Protein AF-A0A7J8JSU9-F1 (afdb_monomer_lite)

Radius of gyration: 50.72 Å; chains: 1; bounding box: 114×91×132 Å

Organism: Molossus molossus (NCBI:txid27622)

InterPro domains:
  IPR019579 Protein FAM161A/B [PF10595] (30-258)
  IPR051655 FAM161 [PTHR21501] (30-361)

Secondary structure (DSSP, 8-state):
-----------------------SSHHHHHHHHHHHHHHHHHHHHHHHHHHH------------S---HHHHHHHHHHGGG-S--S-------SPP-HHHHHHHHHHHHHHHHHHS----PPPP---GGG-------------------------------TTTTSTTS-TTS------HHHHHHHHHHHHHHHHHHHHHHHHHHHHHHHHHHHHHHHHHHHHHHH-SSPPHHHHHHHHHHHHHHHHHHHHHHHHHHHHHHHHHHHHS--HHHHHHHHHHHHHHHHHHHHHHHHTT--HHHHHHHHHHHHHHHHHHSSSS----------------TTSS-------------HHHHHHHHHHHHTTS--

Sequence (370 aa):
MSTSLKMMRTWRASSKTKVWGSCRSGTHHLRETELFRKIRIQMRALDMLQKASSPITSSSCRADPQLRTATRTQEKKLGFLHTDFGFQPRVNSAVPDYEDLYKAFQRRAAKRRVTREVTRSKPFLLRTASLCHTQRPCDAATTGGKKDSPQPPATPRPRSRSLSGLASLSANTLPVHITDATRRRESAVSSLEKKDKADESTQWLEMHKKKCQAMSKSVTLRAKAMDPHKSLEEVFKAKLKENRNNDRKRAKEYKKQLEEMKKRIQTRPYLFEQVTKDLARKEAEQRYQDTLKQAGLDEDFVRNKVQGTRAVQWKEQSEIHACPSTHETTKFSIRNPQQDLEEPLEQPTGPKTEQEELSYELLDNLKSLA

Foldseek 3Di:
DDDDDDDDDDDDDDDDDDDDDDPDCVVVVVVVVVVVVVVVVVVVVVVVVVVPDDPPPPPDDPPPPDDDPVVVVVCVVCVVVDPDDPDDPPDPPDDDDVVVVVVVVVVVVVVVVVPPDPPDDDDDPDPPVPPPPPPDDDDDDDDDDDDDDDDDDDDPDPPPPVVCVVVPDPPPDDPPPCPVVNVVVVVVVVVVVVVVVVVVVVVVVVVVVVVVVVVVVVVVVVVCVPDPDHDPVVVVVVVVVVVVVVVVVVVVVVVVVVVVVVVVCVVVDDPVVVVVVVVVVVVVVVVVCVVCVVVVHDPVNVVVVCVVVVVVVVVVPPPDDPDDDPPPPPPPPPPPVPPPPPDPPPDPDDDDPPPVVVVVVVVVVVVVPD

pLDDT: mean 70.15, std 21.62, range [32.12, 98.38]

Structure (mmCIF, N/CA/C/O backbone):
data_AF-A0A7J8JSU9-F1
#
_entry.id   AF-A0A7J8JSU9-F1
#
loop_
_atom_site.group_PDB
_atom_site.id
_atom_site.type_symbol
_atom_site.label_atom_id
_atom_site.label_alt_id
_atom_site.label_comp_id
_atom_site.label_asym_id
_atom_site.label_entity_id
_atom_site.label_seq_id
_atom_site.pdbx_PDB_ins_code
_atom_site.Cartn_x
_atom_site.Cartn_y
_atom_site.Cartn_z
_atom_site.occupancy
_atom_site.B_iso_or_equiv
_atom_site.auth_seq_id
_atom_site.auth_comp_id
_atom_site.auth_asym_id
_atom_site.auth_atom_id
_atom_site.pdbx_PDB_model_num
ATOM 1 N N . MET A 1 1 ? 15.011 54.093 -24.325 1.00 42.81 1 MET A N 1
ATOM 2 C CA . MET A 1 1 ? 14.541 54.295 -25.712 1.00 42.81 1 MET A CA 1
ATOM 3 C C . MET A 1 1 ? 14.494 52.934 -26.379 1.00 42.81 1 MET A C 1
ATOM 5 O O . MET A 1 1 ? 15.501 52.247 -26.447 1.00 42.81 1 MET A O 1
ATOM 9 N N . SER A 1 2 ? 13.276 52.510 -26.695 1.00 39.31 2 SER A N 1
ATOM 10 C CA . SER A 1 2 ? 12.907 51.196 -27.218 1.00 39.31 2 SER A CA 1
ATOM 11 C C . SER A 1 2 ? 13.062 51.183 -28.734 1.00 39.31 2 SER A C 1
ATOM 13 O O . SER A 1 2 ? 12.638 52.148 -29.357 1.00 39.31 2 SER A O 1
ATOM 15 N N . THR A 1 3 ? 13.579 50.110 -29.333 1.00 43.88 3 THR A N 1
ATOM 16 C CA . THR A 1 3 ? 13.174 49.718 -30.695 1.00 43.88 3 THR A CA 1
ATOM 17 C C . THR A 1 3 ? 13.288 48.204 -30.875 1.00 43.88 3 THR A C 1
ATOM 19 O O . THR A 1 3 ? 14.362 47.621 -30.970 1.00 43.88 3 THR A O 1
ATOM 22 N N . SER A 1 4 ? 12.120 47.564 -30.900 1.00 39.16 4 SER A N 1
ATOM 23 C CA . SER A 1 4 ? 11.899 46.179 -31.304 1.00 39.16 4 SER A CA 1
ATOM 24 C C . SER A 1 4 ? 11.491 46.189 -32.779 1.00 39.16 4 SER A C 1
ATOM 26 O O . SER A 1 4 ? 10.474 46.788 -33.133 1.00 39.16 4 SER A O 1
ATOM 28 N N . LEU A 1 5 ? 12.288 45.568 -33.651 1.00 49.06 5 LEU A N 1
ATOM 29 C CA . LEU A 1 5 ? 12.017 45.490 -35.086 1.00 49.06 5 LEU A CA 1
ATOM 30 C C . LEU A 1 5 ? 11.061 44.312 -35.358 1.00 49.06 5 LEU A C 1
ATOM 32 O O . LEU A 1 5 ? 11.470 43.154 -35.436 1.00 49.06 5 LEU A O 1
ATOM 36 N N . LYS A 1 6 ? 9.759 44.601 -35.459 1.00 49.62 6 LYS A N 1
ATOM 37 C CA . LYS A 1 6 ? 8.728 43.640 -35.885 1.00 49.62 6 LYS A CA 1
ATOM 38 C C . LYS A 1 6 ? 8.804 43.433 -37.401 1.00 49.62 6 LYS A C 1
ATOM 40 O O . LYS A 1 6 ? 8.492 44.340 -38.166 1.00 49.62 6 LYS A O 1
ATOM 45 N N . MET A 1 7 ? 9.139 42.220 -37.842 1.00 45.91 7 MET A N 1
ATOM 46 C CA . MET A 1 7 ? 8.902 41.780 -39.221 1.00 45.91 7 MET A CA 1
ATOM 47 C C . MET A 1 7 ? 7.396 41.589 -39.455 1.00 45.91 7 MET A C 1
ATOM 49 O O . MET A 1 7 ? 6.784 40.655 -38.934 1.00 45.91 7 MET A O 1
ATOM 53 N N . MET A 1 8 ? 6.797 42.471 -40.256 1.00 41.31 8 MET A N 1
ATOM 54 C CA . MET A 1 8 ? 5.444 42.317 -40.793 1.00 41.31 8 MET A CA 1
ATOM 55 C C . MET A 1 8 ? 5.459 41.262 -41.907 1.00 41.31 8 MET A C 1
ATOM 57 O O . MET A 1 8 ? 6.119 41.434 -42.928 1.00 41.31 8 MET A O 1
ATOM 61 N N . ARG A 1 9 ? 4.717 40.164 -41.727 1.00 46.38 9 ARG A N 1
ATOM 62 C CA . ARG A 1 9 ? 4.375 39.239 -42.817 1.00 46.38 9 ARG A CA 1
ATOM 63 C C . ARG A 1 9 ? 3.101 39.742 -43.486 1.00 46.38 9 ARG A C 1
ATOM 65 O O . ARG A 1 9 ? 2.044 39.754 -42.861 1.00 46.38 9 ARG A O 1
ATOM 72 N N . THR A 1 10 ? 3.194 40.151 -44.744 1.00 52.88 10 THR A N 1
ATOM 73 C CA . THR A 1 10 ? 2.031 40.502 -45.562 1.00 52.88 10 THR A CA 1
ATOM 74 C C . THR A 1 10 ? 1.347 39.227 -46.059 1.00 52.88 10 THR A C 1
ATOM 76 O O . THR A 1 10 ? 1.971 38.346 -46.648 1.00 52.88 10 THR A O 1
ATOM 79 N N . TRP A 1 11 ? 0.047 39.108 -45.795 1.00 38.88 11 TRP A N 1
ATOM 80 C CA . TRP A 1 11 ? -0.808 38.076 -46.374 1.00 38.88 11 TRP A CA 1
ATOM 81 C C . TRP A 1 11 ? -1.423 38.609 -47.669 1.00 38.88 11 TRP A C 1
ATOM 83 O O . TRP A 1 11 ? -2.100 39.635 -47.668 1.00 38.88 11 TRP A O 1
ATOM 93 N N . ARG A 1 12 ? -1.200 37.905 -48.781 1.00 40.22 12 ARG A N 1
ATOM 94 C CA . ARG A 1 12 ? -1.879 38.151 -50.058 1.00 40.22 12 ARG A CA 1
ATOM 95 C C . ARG A 1 12 ? -3.212 37.401 -50.043 1.00 40.22 12 ARG A C 1
ATOM 97 O O . ARG A 1 12 ? -3.229 36.177 -50.141 1.00 40.22 12 ARG A O 1
ATOM 104 N N . ALA A 1 13 ? -4.322 38.123 -49.918 1.00 41.91 13 ALA A N 1
ATOM 105 C CA . ALA A 1 13 ? -5.656 37.558 -50.091 1.00 41.91 13 ALA A CA 1
ATOM 106 C C . ALA A 1 13 ? -5.920 37.300 -51.586 1.00 41.91 13 ALA A C 1
ATOM 108 O O . ALA A 1 13 ? -5.808 38.205 -52.408 1.00 41.91 13 ALA A O 1
ATOM 109 N N . SER A 1 14 ? -6.251 36.057 -51.941 1.00 45.44 14 SER A N 1
ATOM 110 C CA . SER A 1 14 ? -6.753 35.696 -53.270 1.00 45.44 14 SER A CA 1
ATOM 111 C C . SER A 1 14 ? -8.279 35.763 -53.239 1.00 45.44 14 SER A C 1
ATOM 113 O O . SER A 1 14 ? -8.940 34.929 -52.620 1.00 45.44 14 SER A O 1
ATOM 115 N N . SER A 1 15 ? -8.843 36.786 -53.872 1.00 42.41 15 SER A N 1
ATOM 116 C CA . SER A 1 15 ? -10.279 36.949 -54.072 1.00 42.41 15 SER A CA 1
ATOM 117 C C . SER A 1 15 ? -10.761 35.979 -55.156 1.00 42.41 15 SER A C 1
ATOM 119 O O . SER A 1 15 ? -10.611 36.229 -56.348 1.00 42.41 15 SER A O 1
ATOM 121 N N . LYS A 1 16 ? -11.363 34.855 -54.749 1.00 45.28 16 LYS A N 1
ATOM 122 C CA . LYS A 1 16 ? -12.206 34.050 -55.644 1.00 45.28 16 LYS A CA 1
ATOM 123 C C . LYS A 1 16 ? -13.594 34.677 -55.696 1.00 45.28 16 LYS A C 1
ATOM 125 O O . LYS A 1 16 ? -14.344 34.616 -54.724 1.00 45.28 16 LYS A O 1
ATOM 130 N N . THR A 1 17 ? -13.933 35.271 -56.832 1.00 51.59 17 THR A N 1
ATOM 131 C CA . THR A 1 17 ? -15.295 35.690 -57.158 1.00 51.59 17 THR A CA 1
ATOM 132 C C . THR A 1 17 ? -16.174 34.446 -57.297 1.00 51.59 17 THR A C 1
ATOM 134 O O . THR A 1 17 ? -15.915 33.556 -58.106 1.00 51.59 17 THR A O 1
ATOM 137 N N . LYS A 1 18 ? -17.200 34.341 -56.450 1.00 46.69 18 LYS A N 1
ATOM 138 C CA . LYS A 1 18 ? -18.204 33.276 -56.514 1.00 46.69 18 LYS A CA 1
ATOM 139 C C . LYS A 1 18 ? -19.411 33.834 -57.260 1.00 46.69 18 LYS A C 1
ATOM 141 O O . LYS A 1 18 ? -20.131 34.674 -56.727 1.00 46.69 18 LYS A O 1
ATOM 146 N N . VAL A 1 19 ? -19.591 33.393 -58.501 1.00 43.25 19 VAL A N 1
ATOM 147 C CA . VAL A 1 19 ? -20.795 33.648 -59.298 1.00 43.25 19 VAL A CA 1
ATOM 148 C C . VAL A 1 19 ? -21.979 32.994 -58.581 1.00 43.25 19 VAL A C 1
ATOM 150 O O . VAL A 1 19 ? -21.993 31.781 -58.372 1.00 43.25 19 VAL A O 1
ATOM 153 N N . TRP A 1 20 ? -22.948 33.803 -58.152 1.00 39.41 20 TRP A N 1
ATOM 154 C CA . TRP A 1 20 ? -24.199 33.329 -57.563 1.00 39.41 20 TRP A CA 1
ATOM 155 C C . TRP A 1 20 ? -25.155 32.904 -58.680 1.00 39.41 20 TRP A C 1
ATOM 157 O O . TRP A 1 20 ? -25.784 33.735 -59.327 1.00 39.41 20 TRP A O 1
ATOM 167 N N . GLY A 1 21 ? -25.264 31.594 -58.902 1.00 41.31 21 GLY A N 1
ATOM 168 C CA . GLY A 1 21 ? -26.348 31.003 -59.679 1.00 41.31 21 GLY A CA 1
ATOM 169 C C . GLY A 1 21 ? -27.611 30.874 -58.825 1.00 41.31 21 GLY A C 1
ATOM 170 O O . GLY A 1 21 ? -27.648 30.066 -57.905 1.00 41.31 21 GLY A O 1
ATOM 171 N N . SER A 1 22 ? -28.605 31.708 -59.131 1.00 42.56 22 SER A N 1
ATOM 172 C CA . SER A 1 22 ? -30.052 31.585 -58.873 1.00 42.56 22 SER A CA 1
ATOM 173 C C . SER A 1 22 ? -30.517 30.696 -57.698 1.00 42.56 22 SER A C 1
ATOM 175 O O . SER A 1 22 ? -30.724 29.488 -57.821 1.00 42.56 22 SER A O 1
ATOM 177 N N . CYS A 1 23 ? -30.795 31.333 -56.558 1.00 49.09 23 CYS A N 1
ATOM 178 C CA . CYS A 1 23 ? -31.532 30.749 -55.439 1.00 49.09 23 CYS A CA 1
ATOM 179 C C . CYS A 1 23 ? -33.041 30.761 -55.715 1.00 49.09 23 CYS A C 1
ATOM 181 O O . CYS A 1 23 ? -33.683 31.762 -55.420 1.00 49.09 23 CYS A O 1
ATOM 183 N N . ARG A 1 24 ? -33.627 29.656 -56.199 1.00 51.75 24 ARG A N 1
ATOM 184 C CA . ARG A 1 24 ? -35.079 29.384 -56.031 1.00 51.75 24 ARG A CA 1
ATOM 185 C C . ARG A 1 24 ? -35.465 27.911 -55.781 1.00 51.75 24 ARG A C 1
ATOM 187 O O . ARG A 1 24 ? -36.627 27.656 -55.502 1.00 51.75 24 ARG A O 1
ATOM 194 N N . SER A 1 25 ? -34.522 26.959 -55.750 1.00 56.00 25 SER A N 1
ATOM 195 C CA . SER A 1 25 ? -34.781 25.526 -55.450 1.00 56.00 25 SER A CA 1
ATOM 196 C C . SER A 1 25 ? -34.011 24.962 -54.236 1.00 56.00 25 SER A C 1
ATOM 198 O O . SER A 1 25 ? -34.022 23.757 -53.978 1.00 56.00 25 SER A O 1
ATOM 200 N N . GLY A 1 26 ? -33.343 25.822 -53.457 1.00 59.72 26 GLY A N 1
ATOM 201 C CA . GLY A 1 26 ? -32.370 25.408 -52.435 1.00 59.72 26 GLY A CA 1
ATOM 202 C C . GLY A 1 26 ? -32.936 24.598 -51.263 1.00 59.72 26 GLY A C 1
ATOM 203 O O . GLY A 1 26 ? -32.226 23.765 -50.710 1.00 59.72 26 GLY A O 1
ATOM 204 N N . THR A 1 27 ? -34.209 24.778 -50.896 1.00 64.19 27 THR A N 1
ATOM 205 C CA . THR A 1 27 ? -34.815 24.056 -49.760 1.00 64.19 27 THR A CA 1
ATOM 206 C C . THR A 1 27 ? -35.052 22.578 -50.064 1.00 64.19 27 THR A C 1
ATOM 208 O O . THR A 1 27 ? -34.846 21.742 -49.187 1.00 64.19 27 THR A O 1
ATOM 211 N N . HIS A 1 28 ? -35.441 22.243 -51.298 1.00 72.31 28 HIS A N 1
ATOM 212 C CA . HIS A 1 28 ? -35.630 20.857 -51.729 1.00 72.31 28 HIS A CA 1
ATOM 213 C C . HIS A 1 28 ? -34.286 20.130 -51.807 1.00 72.31 28 HIS A C 1
ATOM 215 O O . HIS A 1 28 ? -34.122 19.062 -51.224 1.00 72.31 28 HIS A O 1
ATOM 221 N N . HIS A 1 29 ? -33.286 20.778 -52.409 1.00 76.38 29 HIS A N 1
ATOM 222 C CA . HIS A 1 29 ? -31.938 20.230 -52.517 1.00 76.38 29 HIS A CA 1
ATOM 223 C C . HIS A 1 29 ? -31.276 20.011 -51.145 1.00 76.38 29 HIS A C 1
ATOM 225 O O . HIS A 1 29 ? -30.630 18.993 -50.905 1.00 76.38 29 HIS A O 1
ATOM 231 N N . LEU A 1 30 ? -31.479 20.925 -50.191 1.00 81.94 30 LEU A N 1
ATOM 232 C CA . LEU A 1 30 ? -31.007 20.745 -48.815 1.00 81.94 30 LEU A CA 1
ATOM 233 C C . LEU A 1 30 ? -31.658 19.522 -48.152 1.00 81.94 30 LEU A C 1
ATOM 235 O O . LEU A 1 30 ? -30.957 18.694 -47.576 1.00 81.94 30 LEU A O 1
ATOM 239 N N . ARG A 1 31 ? -32.975 19.343 -48.304 1.00 84.38 31 ARG A N 1
ATOM 240 C CA . ARG A 1 31 ? -33.687 18.173 -47.758 1.00 84.38 31 ARG A CA 1
ATOM 241 C C . ARG A 1 31 ? -33.210 16.862 -48.386 1.00 84.38 31 ARG A C 1
ATOM 243 O O . ARG A 1 31 ? -32.988 15.889 -47.667 1.00 84.38 31 ARG A O 1
ATOM 250 N N . GLU A 1 32 ? -32.992 16.841 -49.698 1.00 87.31 32 GLU A N 1
ATOM 251 C CA . GLU A 1 32 ? -32.427 15.688 -50.408 1.00 87.31 32 GLU A CA 1
ATOM 252 C C . GLU A 1 32 ? -31.013 15.362 -49.918 1.00 87.31 32 GLU A C 1
ATOM 254 O O . GLU A 1 32 ? -30.711 14.213 -49.595 1.00 87.31 32 GLU A O 1
ATOM 259 N N . THR A 1 33 ? -30.137 16.364 -49.806 1.00 88.38 33 THR A N 1
ATOM 260 C CA . THR A 1 33 ? -28.753 16.148 -49.355 1.00 88.38 33 THR A CA 1
ATOM 261 C C . THR A 1 33 ? -28.702 15.630 -47.916 1.00 88.38 33 THR A C 1
ATOM 263 O O . THR A 1 33 ? -27.893 14.748 -47.608 1.00 88.38 33 THR A O 1
ATOM 266 N N . GLU A 1 34 ? -29.602 16.089 -47.043 1.00 92.06 34 GLU A N 1
ATOM 267 C CA . GLU A 1 34 ? -29.763 15.558 -45.690 1.00 92.06 34 GLU A CA 1
ATOM 268 C C . GLU A 1 34 ? -30.275 14.116 -45.675 1.00 92.06 34 GLU A C 1
ATOM 270 O O . GLU A 1 34 ? -29.770 13.302 -44.893 1.00 92.06 34 GLU A O 1
ATOM 275 N N . LEU A 1 35 ? -31.227 13.775 -46.547 1.00 94.81 35 LEU A N 1
ATOM 276 C CA . LEU A 1 35 ? -31.719 12.407 -46.710 1.00 94.81 35 LEU A CA 1
ATOM 277 C C . LEU A 1 35 ? -30.581 11.475 -47.156 1.00 94.81 35 LEU A C 1
ATOM 279 O O . LEU A 1 35 ? -30.312 10.465 -46.504 1.00 94.81 35 LEU A O 1
ATOM 283 N N . PHE A 1 36 ? -29.824 11.857 -48.188 1.00 93.50 36 PHE A N 1
ATOM 284 C CA . PHE A 1 36 ? -28.666 11.091 -48.661 1.00 93.50 36 PHE A CA 1
ATOM 285 C C . PHE A 1 36 ? -27.549 10.991 -47.616 1.00 93.50 36 PHE A C 1
ATOM 287 O O . PHE A 1 36 ? -26.805 10.004 -47.587 1.00 93.50 36 PHE A O 1
ATOM 294 N N . ARG A 1 37 ? -27.404 11.995 -46.742 1.00 94.12 37 ARG A N 1
ATOM 295 C CA . ARG A 1 37 ? -26.479 11.937 -45.603 1.00 94.12 37 ARG A CA 1
ATOM 296 C C . ARG A 1 37 ? -26.938 10.898 -44.581 1.00 94.12 37 ARG A C 1
ATOM 298 O O . ARG A 1 37 ? -26.115 10.094 -44.148 1.00 94.12 37 ARG A O 1
ATOM 305 N N . LYS A 1 38 ? -28.229 10.881 -44.230 1.00 95.88 38 LYS A N 1
ATOM 306 C CA . LYS A 1 38 ? -28.826 9.907 -43.298 1.00 95.88 38 LYS A CA 1
ATOM 307 C C . LYS A 1 38 ? -28.695 8.477 -43.819 1.00 95.88 38 LYS A C 1
ATOM 309 O O . LYS A 1 38 ? -28.196 7.624 -43.090 1.00 95.88 38 LYS A O 1
ATOM 314 N N . ILE A 1 39 ? -29.017 8.248 -45.093 1.00 96.25 39 ILE A N 1
ATOM 315 C CA . ILE A 1 39 ? -28.881 6.935 -45.744 1.00 96.25 39 ILE A CA 1
ATOM 316 C C . ILE A 1 39 ? -27.426 6.449 -45.682 1.00 96.25 39 ILE A C 1
ATOM 318 O O . ILE A 1 39 ? -27.160 5.321 -45.279 1.00 96.25 39 ILE A O 1
ATOM 322 N N . ARG A 1 40 ? -26.449 7.318 -45.978 1.00 95.31 40 ARG A N 1
ATOM 323 C CA . ARG A 1 40 ? -25.019 6.966 -45.882 1.00 95.31 40 ARG A CA 1
ATOM 324 C C . ARG A 1 40 ? -24.544 6.670 -44.462 1.00 95.31 40 ARG A C 1
ATOM 326 O O . ARG A 1 40 ? -23.577 5.930 -44.290 1.00 95.31 40 ARG A O 1
ATOM 333 N N . ILE A 1 41 ? -25.145 7.287 -43.448 1.00 94.25 41 ILE A N 1
ATOM 334 C CA . ILE A 1 41 ? -24.825 7.000 -42.044 1.00 94.25 41 ILE A CA 1
ATOM 335 C C . ILE A 1 41 ? -25.414 5.642 -41.652 1.00 94.25 41 ILE A C 1
ATOM 337 O O . ILE A 1 41 ? -24.693 4.822 -41.093 1.00 94.25 41 ILE A O 1
ATOM 341 N N . GLN A 1 42 ? -26.671 5.373 -42.012 1.00 95.88 42 GLN A N 1
ATOM 342 C CA . GLN A 1 42 ? -27.326 4.088 -41.752 1.00 95.88 42 GLN A CA 1
ATOM 343 C C . GLN A 1 42 ? -26.609 2.929 -42.455 1.00 95.88 42 GLN A C 1
ATOM 345 O O . GLN A 1 42 ? -26.311 1.928 -41.813 1.00 95.88 42 GLN A O 1
ATOM 350 N N . MET A 1 43 ? -26.234 3.089 -43.729 1.00 95.31 43 MET A N 1
ATOM 351 C CA . MET A 1 43 ? -25.458 2.076 -44.454 1.00 95.31 43 MET A CA 1
ATOM 352 C C . MET A 1 43 ? -24.101 1.795 -43.804 1.00 95.31 43 MET A C 1
ATOM 354 O O . MET A 1 43 ? -23.714 0.638 -43.679 1.00 95.31 43 MET A O 1
ATOM 358 N N . ARG A 1 44 ? -23.392 2.835 -43.340 1.00 94.38 44 ARG A N 1
ATOM 359 C CA . ARG A 1 44 ? -22.122 2.657 -42.617 1.00 94.38 44 ARG A CA 1
ATOM 360 C C . ARG A 1 44 ? -22.308 1.963 -41.270 1.00 94.38 44 ARG A C 1
ATOM 362 O O . ARG A 1 44 ? -21.468 1.152 -40.899 1.00 94.38 44 ARG A O 1
ATOM 369 N N . ALA A 1 45 ? -23.390 2.264 -40.556 1.00 93.44 45 ALA A N 1
ATOM 370 C CA . ALA A 1 45 ? -23.705 1.614 -39.288 1.00 93.44 45 ALA A CA 1
ATOM 371 C C . ALA A 1 45 ? -24.042 0.125 -39.476 1.00 93.44 45 ALA A C 1
ATOM 373 O O . ALA A 1 45 ? -23.549 -0.705 -38.719 1.00 93.44 45 ALA A O 1
ATOM 374 N N . LEU A 1 46 ? -24.825 -0.220 -40.505 1.00 94.12 46 LEU A N 1
ATOM 375 C CA . LEU A 1 46 ? -25.166 -1.610 -40.819 1.00 94.12 46 LEU A CA 1
ATOM 376 C C . LEU A 1 46 ? -23.946 -2.421 -41.267 1.00 94.12 46 LEU A C 1
ATOM 378 O O . LEU A 1 46 ? -23.748 -3.523 -40.767 1.00 94.12 46 LEU A O 1
ATOM 382 N N . ASP A 1 47 ? -23.102 -1.871 -42.142 1.00 92.75 47 ASP A N 1
ATOM 383 C CA . ASP A 1 47 ? -21.860 -2.528 -42.577 1.00 92.75 47 ASP A CA 1
ATOM 384 C C . ASP A 1 47 ? -20.901 -2.757 -41.396 1.00 92.75 47 ASP A C 1
ATOM 386 O O . ASP A 1 47 ? -20.327 -3.833 -41.242 1.00 92.75 47 ASP A O 1
ATOM 390 N N . MET A 1 48 ? -20.782 -1.773 -40.498 1.00 92.06 48 MET A N 1
ATOM 391 C CA . MET A 1 48 ? -20.005 -1.918 -39.266 1.00 92.06 48 MET A CA 1
ATOM 392 C C . MET A 1 48 ? -20.578 -3.004 -38.350 1.00 92.06 48 MET A C 1
ATOM 394 O O . MET A 1 48 ? -19.809 -3.801 -37.822 1.00 92.06 48 MET A O 1
ATOM 398 N N . LEU A 1 49 ? -21.903 -3.069 -38.184 1.00 87.50 49 LEU A N 1
ATOM 399 C CA . LEU A 1 49 ? -22.556 -4.099 -37.375 1.00 87.50 49 LEU A CA 1
ATOM 400 C C . LEU A 1 49 ? -22.368 -5.494 -37.981 1.00 87.50 49 LEU A C 1
ATOM 402 O O . LEU A 1 49 ? -22.075 -6.433 -37.250 1.00 87.50 49 LEU A O 1
ATOM 406 N N . GLN A 1 50 ? -22.478 -5.630 -39.304 1.00 83.12 50 GLN A N 1
ATOM 407 C CA . GLN A 1 50 ? -22.230 -6.892 -40.004 1.00 83.12 50 GLN A CA 1
ATOM 408 C C . GLN A 1 50 ? -20.769 -7.335 -39.870 1.00 83.12 50 GLN A C 1
ATOM 410 O O . GLN A 1 50 ? -20.510 -8.489 -39.545 1.00 83.12 50 GLN A O 1
ATOM 415 N N . LYS A 1 51 ? -19.806 -6.423 -40.035 1.00 82.56 51 LYS A N 1
ATOM 416 C CA . LYS A 1 51 ? -18.374 -6.725 -39.860 1.00 82.56 51 LYS A CA 1
ATOM 417 C C . LYS A 1 51 ? -17.989 -7.019 -38.411 1.00 82.56 51 LYS A C 1
ATOM 419 O O . LYS A 1 51 ? -17.073 -7.798 -38.175 1.00 82.56 51 LYS A O 1
ATOM 424 N N . ALA A 1 52 ? -18.661 -6.383 -37.453 1.00 76.56 52 ALA A N 1
ATOM 425 C CA . ALA A 1 52 ? -18.475 -6.637 -36.028 1.00 76.56 52 ALA A CA 1
ATOM 426 C C . ALA A 1 52 ? -19.243 -7.877 -35.544 1.00 76.56 52 ALA A C 1
ATOM 428 O O . ALA A 1 52 ? -18.940 -8.398 -34.468 1.00 76.56 52 ALA A O 1
ATOM 429 N N . SER A 1 53 ? -20.227 -8.361 -36.310 1.00 76.00 53 SER A N 1
ATOM 430 C CA . SER A 1 53 ? -20.924 -9.596 -35.981 1.00 76.00 53 SER A CA 1
ATOM 431 C C . SER A 1 53 ? -19.948 -10.765 -36.105 1.00 76.00 53 SER A C 1
ATOM 433 O O . SER A 1 53 ? -19.381 -11.037 -37.161 1.00 76.00 53 SER A O 1
ATOM 435 N N . SER A 1 54 ? -19.699 -11.434 -34.982 1.00 60.81 54 SER A N 1
ATOM 436 C CA . SER A 1 54 ? -19.016 -12.726 -34.990 1.00 60.81 54 SER A CA 1
ATOM 437 C C . SER A 1 54 ? -19.918 -13.751 -35.687 1.00 60.81 54 SER A C 1
ATOM 439 O O . SER A 1 54 ? -21.140 -13.579 -35.646 1.00 60.81 54 SER A O 1
ATOM 441 N N . PRO A 1 55 ? -19.375 -14.821 -36.296 1.00 60.94 55 PRO A N 1
ATOM 442 C CA . PRO A 1 55 ? -20.187 -15.880 -36.876 1.00 60.94 55 PRO A CA 1
ATOM 443 C C . PRO A 1 55 ? -20.879 -16.629 -35.736 1.00 60.94 55 PRO A C 1
ATOM 445 O O . PRO A 1 55 ? -20.388 -17.631 -35.225 1.00 60.94 55 PRO A O 1
ATOM 448 N N . ILE A 1 56 ? -22.018 -16.107 -35.289 1.00 52.09 56 ILE A N 1
ATOM 449 C CA . ILE A 1 56 ? -22.948 -16.858 -34.467 1.00 52.09 56 ILE A CA 1
ATOM 450 C C . ILE A 1 56 ? -23.544 -17.861 -35.438 1.00 52.09 56 ILE A C 1
ATOM 452 O O . ILE A 1 56 ? -24.388 -17.519 -36.265 1.00 52.09 56 ILE A O 1
ATOM 456 N N . THR A 1 57 ? -23.045 -19.092 -35.382 1.00 47.22 57 THR A N 1
ATOM 457 C CA . THR A 1 57 ? -23.712 -20.237 -35.983 1.00 47.22 57 THR A CA 1
ATOM 458 C C . THR A 1 57 ? -25.151 -20.206 -35.491 1.00 47.22 57 THR A C 1
ATOM 460 O O . THR A 1 57 ? -25.416 -20.408 -34.306 1.00 47.22 57 THR A O 1
ATOM 463 N N . SER A 1 58 ? -26.082 -19.895 -36.385 1.00 51.22 58 SER A N 1
ATOM 464 C CA . SER A 1 58 ? -27.518 -19.932 -36.144 1.00 51.22 58 SER A CA 1
ATOM 465 C C . SER A 1 58 ? -27.989 -21.385 -36.049 1.00 51.22 58 SER A C 1
ATOM 467 O O . SER A 1 58 ? -28.880 -21.826 -36.766 1.00 51.22 58 SER A O 1
ATOM 469 N N . SER A 1 59 ? -27.390 -22.167 -35.152 1.00 47.22 59 SER A N 1
ATOM 470 C CA . SER A 1 59 ? -27.947 -23.442 -34.734 1.00 47.22 59 SER A CA 1
ATOM 471 C C . SER A 1 59 ? -29.076 -23.146 -33.751 1.00 47.22 59 SER A C 1
ATOM 473 O O . SER A 1 59 ? -28.847 -22.939 -32.564 1.00 47.22 59 SER A O 1
ATOM 475 N N . SER A 1 60 ? -30.287 -23.059 -34.300 1.00 51.59 60 SER A N 1
ATOM 476 C CA . SER A 1 60 ? -31.547 -23.440 -33.659 1.00 51.59 60 SER A CA 1
ATOM 477 C C . SER A 1 60 ? -31.642 -23.190 -32.146 1.00 51.59 60 SER A C 1
ATOM 479 O O . SER A 1 60 ? -31.529 -24.114 -31.347 1.00 51.59 60 SER A O 1
ATOM 481 N N . CYS A 1 61 ? -32.012 -21.972 -31.767 1.00 37.88 61 CYS A N 1
ATOM 482 C CA . CYS A 1 61 ? -32.853 -21.775 -30.590 1.00 37.88 61 CYS A CA 1
ATOM 483 C C . CYS A 1 61 ? -34.116 -21.075 -31.072 1.00 37.88 61 CYS A C 1
ATOM 485 O O . CYS A 1 61 ? -34.206 -19.848 -31.097 1.00 37.88 61 CYS A O 1
ATOM 487 N N . ARG A 1 62 ? -35.071 -21.889 -31.529 1.00 46.94 62 ARG A N 1
ATOM 488 C CA . ARG A 1 62 ? -36.472 -21.497 -31.660 1.00 46.94 62 ARG A CA 1
ATOM 489 C C . ARG A 1 62 ? -36.857 -20.916 -30.297 1.00 46.94 62 ARG A C 1
ATOM 491 O O . ARG A 1 62 ? -36.788 -21.616 -29.294 1.00 46.94 62 ARG A O 1
ATOM 498 N N . ALA A 1 63 ? -37.087 -19.611 -30.234 1.00 44.44 63 ALA A N 1
ATOM 499 C CA . ALA A 1 63 ? -37.427 -18.959 -28.982 1.00 44.44 63 ALA A CA 1
ATOM 500 C C . ALA A 1 63 ? -38.827 -19.431 -28.575 1.00 44.44 63 ALA A C 1
ATOM 502 O O . ALA A 1 63 ? -39.813 -18.974 -29.147 1.00 44.44 63 ALA A O 1
ATOM 503 N N . ASP A 1 64 ? -38.902 -20.365 -27.625 1.00 48.91 64 ASP A N 1
ATOM 504 C CA . ASP A 1 64 ? -40.161 -20.729 -26.982 1.00 48.91 64 ASP A CA 1
ATOM 505 C C . ASP A 1 64 ? -40.745 -19.480 -26.298 1.00 48.91 64 ASP A C 1
ATOM 507 O O . ASP A 1 64 ? -40.079 -18.895 -25.433 1.00 48.91 64 ASP A O 1
ATOM 511 N N . PRO A 1 65 ? -41.963 -19.024 -26.654 1.00 57.19 65 PRO A N 1
ATOM 512 C CA . PRO A 1 65 ? -42.485 -17.740 -26.181 1.00 57.19 65 PRO A CA 1
ATOM 513 C C . PRO A 1 65 ? -42.940 -17.710 -24.715 1.00 57.19 65 PRO A C 1
ATOM 515 O O . PRO A 1 65 ? -43.673 -16.796 -24.339 1.00 57.19 65 PRO A O 1
ATOM 518 N N . GLN A 1 66 ? -42.595 -18.692 -23.873 1.00 56.12 66 GLN A N 1
ATOM 519 C CA . GLN A 1 66 ? -43.324 -18.846 -22.615 1.00 56.12 66 GLN A CA 1
ATOM 520 C C . GLN A 1 66 ? -42.564 -19.539 -21.476 1.00 56.12 66 GLN A C 1
ATOM 522 O O . GLN A 1 66 ? -43.009 -20.549 -20.952 1.00 56.12 66 GLN A O 1
ATOM 527 N N . LEU A 1 67 ? -41.478 -18.943 -20.977 1.00 51.00 67 LEU A N 1
ATOM 528 C CA . LEU A 1 67 ? -41.087 -19.180 -19.581 1.00 51.00 67 LEU A CA 1
ATOM 529 C C . LEU A 1 67 ? -40.786 -17.862 -18.868 1.00 51.00 67 LEU A C 1
ATOM 531 O O . LEU A 1 67 ? -39.887 -17.106 -19.241 1.00 51.00 67 LEU A O 1
ATOM 535 N N . ARG A 1 68 ? -41.575 -17.593 -17.820 1.00 60.16 68 ARG A N 1
ATOM 536 C CA . ARG A 1 68 ? -41.411 -16.451 -16.919 1.00 60.16 68 ARG A CA 1
ATOM 537 C C . ARG A 1 68 ? -39.977 -16.416 -16.386 1.00 60.16 68 ARG A C 1
ATOM 539 O O . ARG A 1 68 ? -39.449 -17.417 -15.918 1.00 60.16 68 ARG A O 1
ATOM 546 N N . THR A 1 69 ? -39.366 -15.235 -16.379 1.00 59.47 69 THR A N 1
ATOM 547 C CA . THR A 1 69 ? -37.971 -14.990 -15.962 1.00 59.47 69 THR A CA 1
ATOM 548 C C . THR A 1 69 ? -37.609 -15.566 -14.577 1.00 59.47 69 THR A C 1
ATOM 550 O O . THR A 1 69 ? -36.439 -15.840 -14.302 1.00 59.47 69 THR A O 1
ATOM 553 N N . ALA A 1 70 ? -38.605 -15.804 -13.716 1.00 56.44 70 ALA A N 1
ATOM 554 C CA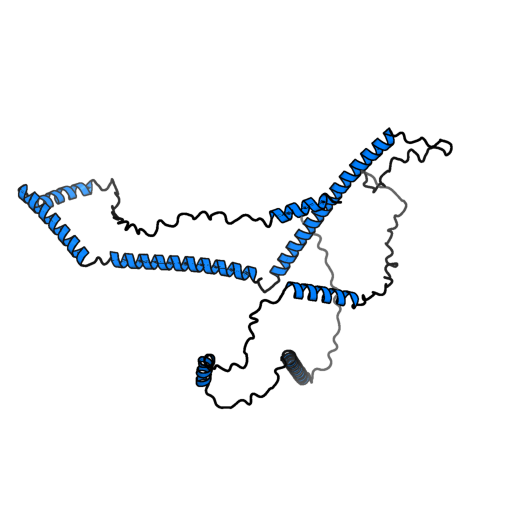 . ALA A 1 70 ? -38.440 -16.393 -12.390 1.00 56.44 70 ALA A CA 1
ATOM 555 C C . ALA A 1 70 ? -38.013 -17.878 -12.412 1.00 56.44 70 ALA A C 1
ATOM 557 O O . ALA A 1 70 ? -37.043 -18.225 -11.737 1.00 56.44 70 ALA A O 1
ATOM 558 N N . THR A 1 71 ? -38.642 -18.741 -13.221 1.00 58.78 71 THR A N 1
ATOM 559 C CA . THR A 1 71 ? -38.283 -20.177 -13.301 1.00 58.78 71 THR A CA 1
ATOM 560 C C . THR A 1 71 ? -36.900 -20.377 -13.916 1.00 58.78 71 THR A C 1
ATOM 562 O O . THR A 1 71 ? -36.106 -21.180 -13.431 1.00 58.78 71 THR A O 1
ATOM 565 N N . ARG A 1 72 ? -36.533 -19.513 -14.870 1.00 60.72 72 ARG A N 1
ATOM 566 C CA . ARG A 1 72 ? -35.203 -19.488 -15.498 1.00 60.72 72 ARG A CA 1
ATOM 567 C C . ARG A 1 72 ? -34.064 -19.238 -14.503 1.00 60.72 72 ARG A C 1
ATOM 569 O O . ARG A 1 72 ? -32.930 -19.637 -14.751 1.00 60.72 72 ARG A O 1
ATOM 576 N N . THR A 1 73 ? -34.343 -18.554 -13.393 1.00 64.94 73 THR A N 1
ATOM 577 C CA . THR A 1 73 ? -33.348 -18.292 -12.343 1.00 64.94 73 THR A CA 1
ATOM 578 C C . THR A 1 73 ? -33.191 -19.495 -11.418 1.00 64.94 73 THR A C 1
ATOM 580 O O . THR A 1 73 ? -32.078 -19.782 -10.991 1.00 64.94 73 THR A O 1
ATOM 583 N N . GLN A 1 74 ? -34.276 -20.214 -11.130 1.00 63.19 74 GLN A N 1
ATOM 584 C CA . GLN A 1 74 ? -34.244 -21.397 -10.271 1.00 63.19 74 GLN A CA 1
ATOM 585 C C . GLN A 1 74 ? -33.569 -22.581 -10.971 1.00 63.19 74 GLN A C 1
ATOM 587 O O . GLN A 1 74 ? -32.683 -23.192 -10.385 1.00 63.19 74 GLN A O 1
ATOM 592 N N . GLU A 1 75 ? -33.885 -22.835 -12.242 1.00 64.12 75 GLU A N 1
ATOM 593 C CA . GLU A 1 75 ? -33.223 -23.880 -13.038 1.00 64.12 75 GLU A CA 1
ATOM 594 C C . GLU A 1 75 ? -31.736 -23.584 -13.247 1.00 64.12 75 GLU A C 1
ATOM 596 O O . GLU A 1 75 ? -30.903 -24.460 -13.056 1.00 64.12 75 GLU A O 1
ATOM 601 N N . LYS A 1 76 ? -31.359 -22.329 -13.538 1.00 64.69 76 LYS A N 1
ATOM 602 C CA . LYS A 1 76 ? -29.937 -21.938 -13.596 1.00 64.69 76 LYS A CA 1
ATOM 603 C C . LYS A 1 76 ? -29.231 -22.099 -12.255 1.00 64.69 76 LYS A C 1
ATOM 605 O O . LYS A 1 76 ? -28.063 -22.474 -12.230 1.00 64.69 76 LYS A O 1
ATOM 610 N N . LYS A 1 77 ? -29.921 -21.800 -11.149 1.00 67.50 77 LYS A N 1
ATOM 611 C CA . LYS A 1 77 ? -29.382 -21.991 -9.802 1.00 67.50 77 LYS A CA 1
ATOM 612 C C . LYS A 1 77 ? -29.249 -23.460 -9.445 1.00 67.50 77 LYS A C 1
ATOM 614 O O . LYS A 1 77 ? -28.333 -23.749 -8.710 1.00 67.50 77 LYS A O 1
ATOM 619 N N . LEU A 1 78 ? -30.099 -24.358 -9.937 1.00 69.50 78 LEU A N 1
ATOM 620 C CA . LEU A 1 78 ? -30.011 -25.802 -9.676 1.00 69.50 78 LEU A CA 1
ATOM 621 C C . LEU A 1 78 ? -29.256 -26.568 -10.773 1.00 69.50 78 LEU A C 1
ATOM 623 O O . LEU A 1 78 ? -28.980 -27.751 -10.615 1.00 69.50 78 LEU A O 1
ATOM 627 N N . GLY A 1 79 ? -28.853 -25.894 -11.852 1.00 64.44 79 GLY A N 1
ATOM 628 C CA . GLY A 1 79 ? -28.122 -26.482 -12.972 1.00 64.44 79 GLY A CA 1
ATOM 629 C C . GLY A 1 79 ? -26.748 -27.039 -12.603 1.00 64.44 79 GLY A C 1
ATOM 630 O O . GLY A 1 79 ? -26.221 -27.836 -13.362 1.00 64.44 79 GLY A O 1
ATOM 631 N N . PHE A 1 80 ? -26.187 -26.686 -11.437 1.00 63.34 80 PHE A N 1
ATOM 632 C CA . PHE A 1 80 ? -24.968 -27.316 -10.912 1.00 63.34 80 PHE A CA 1
ATOM 633 C C . PHE A 1 80 ? -25.188 -28.759 -10.421 1.00 63.34 80 PHE A C 1
ATOM 635 O O . PHE A 1 80 ? -24.218 -29.495 -10.273 1.00 63.34 80 PHE A O 1
ATOM 642 N N . LEU A 1 81 ? -26.439 -29.154 -10.145 1.00 67.81 81 LEU A N 1
ATOM 643 C CA . LEU A 1 81 ? -26.806 -30.513 -9.728 1.00 67.81 81 LEU A CA 1
ATOM 644 C C . LEU A 1 81 ? -27.006 -31.458 -10.921 1.00 67.81 81 LEU A C 1
ATOM 646 O O . LEU A 1 81 ? -27.076 -32.670 -10.726 1.00 67.81 81 LEU A O 1
ATOM 650 N N . HIS A 1 82 ? -27.104 -30.927 -12.145 1.00 66.25 82 HIS A N 1
ATOM 651 C CA . HIS A 1 82 ? -27.195 -31.752 -13.344 1.00 66.25 82 HIS A CA 1
ATOM 652 C C . HIS A 1 82 ? -25.855 -32.444 -13.591 1.00 66.25 82 HIS A C 1
ATOM 654 O O . HIS A 1 82 ? -24.836 -31.794 -13.775 1.00 66.25 82 HIS A O 1
ATOM 660 N N . THR A 1 83 ? -25.853 -33.772 -13.590 1.00 62.72 83 THR A N 1
ATOM 661 C CA . THR A 1 83 ? -24.640 -34.584 -13.773 1.00 62.72 83 THR A CA 1
ATOM 662 C C . THR A 1 83 ? -24.169 -34.593 -15.236 1.00 62.72 83 THR A C 1
ATOM 664 O O . THR A 1 83 ? -22.980 -34.745 -15.514 1.00 62.72 83 THR A O 1
ATOM 667 N N . ASP A 1 84 ? -25.087 -34.329 -16.169 1.00 67.44 84 ASP A N 1
ATOM 668 C CA . ASP A 1 84 ? -24.857 -34.375 -17.613 1.00 67.44 84 ASP A CA 1
ATOM 669 C C . ASP A 1 84 ? -24.520 -32.990 -18.182 1.00 67.44 84 ASP A C 1
ATOM 671 O O . ASP A 1 84 ? -25.294 -32.372 -18.918 1.00 67.44 84 ASP A O 1
ATOM 675 N N . PHE A 1 85 ? -23.339 -32.472 -17.853 1.00 66.31 85 PHE A N 1
ATOM 676 C CA . PHE A 1 85 ? -22.783 -31.348 -18.603 1.00 66.31 85 PHE A CA 1
ATOM 677 C C . PHE A 1 85 ? -22.184 -31.866 -19.913 1.00 66.31 85 PHE A C 1
ATOM 679 O O . PHE A 1 85 ? -21.247 -32.660 -19.903 1.00 66.31 85 PHE A O 1
ATOM 686 N N . GLY A 1 86 ? -22.658 -31.359 -21.058 1.00 74.94 86 GLY A N 1
ATOM 687 C CA . GLY A 1 86 ? -22.066 -31.664 -22.372 1.00 74.94 86 GLY A CA 1
ATOM 688 C C . GLY A 1 86 ? -20.594 -31.236 -22.509 1.00 74.94 86 GLY A C 1
ATOM 689 O O . GLY A 1 86 ? -19.906 -31.658 -23.435 1.00 74.94 86 GLY A O 1
ATOM 690 N N . PHE A 1 87 ? -20.096 -30.421 -21.574 1.00 69.56 87 PHE A N 1
ATOM 691 C CA . PHE A 1 87 ? -18.687 -30.083 -21.444 1.00 69.56 87 PHE A CA 1
ATOM 692 C C . PHE A 1 87 ? -18.080 -30.804 -20.238 1.00 69.56 87 PHE A C 1
ATOM 694 O O . PHE A 1 87 ? -18.223 -30.368 -19.098 1.00 69.56 87 PHE A O 1
ATOM 701 N N . GLN A 1 88 ? -17.358 -31.887 -20.512 1.00 74.19 88 GLN A N 1
ATOM 702 C CA . GLN A 1 88 ? -16.462 -32.519 -19.551 1.00 74.19 88 GLN A CA 1
ATOM 703 C C . GLN A 1 88 ? -15.036 -32.037 -19.846 1.00 74.19 88 GLN A C 1
ATOM 705 O O . GLN A 1 88 ? -14.444 -32.475 -20.841 1.00 74.19 88 GLN A O 1
ATOM 710 N N . PRO A 1 89 ? -14.466 -31.113 -19.048 1.00 71.81 89 PRO A N 1
ATOM 711 C CA . PRO A 1 89 ? -13.080 -30.722 -19.232 1.00 71.81 89 PRO A CA 1
ATOM 712 C C . PRO A 1 89 ? -12.202 -31.947 -18.985 1.00 71.81 89 PRO A C 1
ATOM 714 O O . PRO A 1 89 ? -12.122 -32.463 -17.871 1.00 71.81 89 PRO A O 1
ATOM 717 N N . ARG A 1 90 ? -11.529 -32.417 -20.038 1.00 74.56 90 ARG A N 1
ATOM 718 C CA . ARG A 1 90 ? -10.459 -33.405 -19.911 1.00 74.56 90 ARG A CA 1
ATOM 719 C C . ARG A 1 90 ? -9.293 -32.731 -19.199 1.00 74.56 90 ARG A C 1
ATOM 721 O O . ARG A 1 90 ? -8.467 -32.074 -19.828 1.00 74.56 90 ARG A O 1
ATOM 728 N N . VAL A 1 91 ? -9.266 -32.843 -17.876 1.00 75.94 91 VAL A N 1
ATOM 729 C CA . VAL A 1 91 ? -8.101 -32.464 -17.082 1.00 75.94 91 VAL A CA 1
ATOM 730 C C . VAL A 1 91 ? -7.007 -33.461 -17.441 1.00 75.94 91 VAL A C 1
ATOM 732 O O . VAL A 1 91 ? -7.141 -34.652 -17.168 1.00 75.94 91 VAL A O 1
ATOM 735 N N . ASN A 1 92 ? -5.954 -32.990 -18.111 1.00 73.69 92 ASN A N 1
ATOM 736 C CA . ASN A 1 92 ? -4.778 -33.812 -18.365 1.00 73.69 92 ASN A CA 1
ATOM 737 C C . ASN A 1 92 ? -4.179 -34.185 -17.002 1.00 73.69 92 ASN A C 1
ATOM 739 O O . ASN A 1 92 ? -3.587 -33.341 -16.336 1.00 73.69 92 ASN A O 1
ATOM 743 N N . SER A 1 93 ? -4.398 -35.426 -16.565 1.00 74.50 93 SER A N 1
ATOM 744 C CA . SER A 1 93 ? -3.899 -35.946 -15.286 1.00 74.50 93 SER A CA 1
ATOM 745 C C . SER A 1 93 ? -2.386 -36.158 -15.298 1.00 74.50 93 SER A C 1
ATOM 747 O O . SER A 1 93 ? -1.748 -36.126 -14.251 1.00 74.50 93 SER A O 1
ATOM 749 N N . ALA A 1 94 ? -1.812 -36.347 -16.486 1.00 82.38 94 ALA A N 1
ATOM 750 C CA . ALA A 1 94 ? -0.385 -36.499 -16.698 1.00 82.38 94 ALA A CA 1
ATOM 751 C C . ALA A 1 94 ? 0.242 -35.174 -17.142 1.00 82.38 94 ALA A C 1
ATOM 753 O O . ALA A 1 94 ? -0.256 -34.500 -18.049 1.00 82.38 94 ALA A O 1
ATOM 754 N N . VAL A 1 95 ? 1.366 -34.835 -16.513 1.00 82.62 95 VAL A N 1
ATOM 755 C CA . VAL A 1 95 ? 2.218 -33.719 -16.921 1.00 82.62 95 VAL A CA 1
ATOM 756 C C . VAL A 1 95 ? 2.817 -34.057 -18.293 1.00 82.62 95 VAL A C 1
ATOM 758 O O . VAL A 1 95 ? 3.471 -35.093 -18.412 1.00 82.62 95 VAL A O 1
ATOM 761 N N . PRO A 1 96 ? 2.591 -33.238 -19.337 1.00 85.56 96 PRO A N 1
ATOM 762 C CA . PRO A 1 96 ? 3.210 -33.462 -20.638 1.00 85.56 96 PRO A CA 1
ATOM 763 C C . PRO A 1 96 ? 4.737 -33.424 -20.541 1.00 85.56 96 PRO A C 1
ATOM 765 O O . PRO A 1 96 ? 5.287 -32.599 -19.812 1.00 85.56 96 PRO A O 1
ATOM 768 N N . ASP A 1 97 ? 5.418 -34.271 -21.312 1.00 89.56 97 ASP A N 1
ATOM 769 C CA . ASP A 1 97 ? 6.877 -34.232 -21.409 1.00 89.56 97 ASP A CA 1
ATOM 770 C C . ASP A 1 97 ? 7.325 -32.963 -22.155 1.00 89.56 97 ASP A C 1
ATOM 772 O O . ASP A 1 97 ? 7.225 -32.844 -23.382 1.00 89.56 97 ASP A O 1
ATOM 776 N N . TYR A 1 98 ? 7.792 -31.980 -21.388 1.00 91.00 98 TYR A N 1
ATOM 777 C CA . TYR A 1 98 ? 8.228 -30.692 -21.912 1.00 91.00 98 TYR A CA 1
ATOM 778 C C . TYR A 1 98 ? 9.529 -30.781 -22.716 1.00 91.00 98 TYR A C 1
ATOM 780 O O . TYR A 1 98 ? 9.723 -29.959 -23.614 1.00 91.00 98 TYR A O 1
ATOM 788 N N . GLU A 1 99 ? 10.386 -31.771 -22.457 1.00 92.50 99 GLU A N 1
ATOM 789 C CA . GLU A 1 99 ? 11.647 -31.943 -23.185 1.00 92.50 99 GLU A CA 1
ATOM 790 C C . GLU A 1 99 ? 11.388 -32.400 -24.617 1.00 92.50 99 GLU A C 1
ATOM 792 O O . GLU A 1 99 ? 11.919 -31.840 -25.584 1.00 92.50 99 GLU A O 1
ATOM 797 N N . ASP A 1 100 ? 10.499 -33.372 -24.783 1.00 93.50 100 ASP A N 1
ATOM 798 C CA . ASP A 1 100 ? 10.132 -33.870 -26.103 1.00 93.50 100 ASP A CA 1
ATOM 799 C C . ASP A 1 100 ? 9.326 -32.843 -26.905 1.00 93.50 100 ASP A C 1
ATOM 801 O O . ASP A 1 100 ? 9.565 -32.658 -28.107 1.00 93.50 100 ASP A O 1
ATOM 805 N N . LEU A 1 101 ? 8.444 -32.090 -26.241 1.00 94.25 101 LEU A N 1
ATOM 806 C CA . LEU A 1 101 ? 7.748 -30.955 -26.851 1.00 94.25 101 LEU A CA 1
ATOM 807 C C . LEU A 1 101 ? 8.725 -29.863 -27.303 1.00 94.25 101 LEU A C 1
ATOM 809 O O . LEU A 1 101 ? 8.587 -29.328 -28.409 1.00 94.25 101 LEU A O 1
ATOM 813 N N . TYR A 1 102 ? 9.735 -29.553 -26.490 1.00 94.31 102 TYR A N 1
ATOM 814 C CA . TYR A 1 102 ? 10.755 -28.565 -26.822 1.00 94.31 102 TYR A CA 1
ATOM 815 C C . TYR A 1 102 ? 11.609 -29.010 -28.015 1.00 94.31 102 TYR A C 1
ATOM 817 O O . TYR A 1 102 ? 11.778 -28.254 -28.980 1.00 94.31 102 TYR A O 1
ATOM 825 N N . LYS A 1 103 ? 12.051 -30.273 -28.036 1.00 95.69 103 LYS A N 1
ATOM 826 C CA . LYS A 1 103 ? 12.765 -30.865 -29.180 1.00 95.69 103 LYS A CA 1
ATOM 827 C C . LYS A 1 103 ? 11.905 -30.859 -30.445 1.00 95.69 103 LYS A C 1
ATOM 829 O O . LYS A 1 103 ? 12.393 -30.517 -31.527 1.00 95.69 103 LYS A O 1
ATOM 834 N N . ALA A 1 104 ? 10.617 -31.188 -30.344 1.00 95.94 104 ALA A N 1
ATOM 835 C CA . ALA A 1 104 ? 9.685 -31.140 -31.470 1.00 95.94 104 ALA A CA 1
ATOM 836 C C . ALA A 1 104 ? 9.497 -29.708 -32.001 1.00 95.94 104 ALA A C 1
ATOM 838 O O . ALA A 1 104 ? 9.504 -29.488 -33.219 1.00 95.94 104 ALA A O 1
ATOM 839 N N . PHE A 1 105 ? 9.394 -28.726 -31.103 1.00 95.44 105 PHE A N 1
ATOM 840 C CA . PHE A 1 105 ? 9.317 -27.312 -31.454 1.00 95.44 105 PHE A CA 1
ATOM 841 C C . PHE A 1 105 ? 10.573 -26.844 -32.193 1.00 95.44 105 PHE A C 1
ATOM 843 O O . PHE A 1 105 ? 10.462 -26.256 -33.273 1.00 95.44 105 PHE A O 1
ATOM 850 N N . GLN A 1 106 ? 11.763 -27.162 -31.676 1.00 94.75 106 GLN A N 1
ATOM 851 C CA . GLN A 1 106 ? 13.028 -26.821 -32.326 1.00 94.75 106 GLN A CA 1
ATOM 852 C C . GLN A 1 106 ? 13.145 -27.455 -33.717 1.00 94.75 106 GLN A C 1
ATOM 854 O O . GLN A 1 106 ? 13.465 -26.762 -34.686 1.00 94.75 106 GLN A O 1
ATOM 859 N N . ARG A 1 107 ? 12.800 -28.744 -33.859 1.00 93.31 107 ARG A N 1
ATOM 860 C CA . ARG A 1 107 ? 12.766 -29.437 -35.160 1.00 93.31 107 ARG A CA 1
ATOM 861 C C . ARG A 1 107 ? 11.806 -28.755 -36.137 1.00 93.31 107 ARG A C 1
ATOM 863 O O . ARG A 1 107 ? 12.140 -28.575 -37.308 1.00 93.31 107 ARG A O 1
ATOM 870 N N . ARG A 1 108 ? 10.623 -28.332 -35.678 1.00 92.19 108 ARG A N 1
ATOM 871 C CA . ARG A 1 108 ? 9.643 -27.606 -36.505 1.00 92.19 108 ARG A CA 1
ATOM 872 C C . ARG A 1 108 ? 10.151 -26.222 -36.903 1.00 92.19 108 ARG A C 1
ATOM 874 O O . ARG A 1 108 ? 9.989 -25.825 -38.056 1.00 92.19 108 ARG A O 1
ATOM 881 N N . ALA A 1 109 ? 10.785 -25.499 -35.984 1.00 88.19 109 ALA A N 1
ATOM 882 C CA . ALA A 1 109 ? 11.388 -24.201 -36.257 1.00 88.19 109 ALA A CA 1
ATOM 883 C C . ALA A 1 109 ? 12.519 -24.317 -37.291 1.00 88.19 109 ALA A C 1
ATOM 885 O O . ALA A 1 109 ? 12.534 -23.543 -38.248 1.00 88.19 109 ALA A O 1
ATOM 886 N N . ALA A 1 110 ? 13.396 -25.317 -37.156 1.00 85.94 110 ALA A N 1
ATOM 887 C CA . ALA A 1 110 ? 14.462 -25.605 -38.112 1.00 85.94 110 ALA A CA 1
ATOM 888 C C . ALA A 1 110 ? 13.901 -25.916 -39.507 1.00 85.94 110 ALA A C 1
ATOM 890 O O . ALA A 1 110 ? 14.307 -25.279 -40.477 1.00 85.94 110 ALA A O 1
ATOM 891 N N . LYS A 1 111 ? 12.885 -26.787 -39.605 1.00 84.12 111 LYS A N 1
ATOM 892 C CA . LYS A 1 111 ? 12.203 -27.082 -40.877 1.00 84.12 111 LYS A CA 1
ATOM 893 C C . LYS A 1 111 ? 11.665 -25.812 -41.540 1.00 84.12 111 LYS A C 1
ATOM 895 O O . LYS A 1 111 ? 11.966 -25.563 -42.699 1.00 84.12 111 LYS A O 1
ATOM 900 N N . ARG A 1 112 ? 10.967 -24.942 -40.797 1.00 79.12 112 ARG A N 1
ATOM 901 C CA . ARG A 1 112 ? 10.455 -23.674 -41.356 1.00 79.12 112 ARG A CA 1
ATOM 902 C C . ARG A 1 112 ? 11.552 -22.714 -41.821 1.00 79.12 112 ARG A C 1
ATOM 904 O O . ARG A 1 112 ? 11.290 -21.929 -42.723 1.00 79.12 112 ARG A O 1
ATOM 911 N N . ARG A 1 113 ? 12.741 -22.725 -41.206 1.00 74.00 113 ARG A N 1
ATOM 912 C CA . ARG A 1 113 ? 13.875 -21.899 -41.662 1.00 74.00 113 ARG A CA 1
ATOM 913 C C . ARG A 1 113 ? 14.453 -22.412 -42.979 1.00 74.00 113 ARG A C 1
ATOM 915 O O . ARG A 1 113 ? 14.867 -21.595 -43.787 1.00 74.00 113 ARG A O 1
ATOM 922 N N . VAL A 1 114 ? 14.441 -23.729 -43.191 1.00 65.19 114 VAL A N 1
ATOM 923 C CA . VAL A 1 114 ? 14.931 -24.366 -44.424 1.00 65.19 114 VAL A CA 1
ATOM 924 C C . VAL A 1 114 ? 13.936 -24.201 -45.577 1.00 65.19 114 VAL A C 1
ATOM 926 O O . VAL A 1 114 ? 14.349 -23.931 -46.695 1.00 65.19 114 VAL A O 1
ATOM 929 N N . THR A 1 115 ? 12.626 -24.312 -45.324 1.00 64.25 115 THR A N 1
ATOM 930 C CA . THR A 1 115 ? 11.607 -24.236 -46.393 1.00 64.25 115 THR A CA 1
ATOM 931 C C . THR A 1 115 ? 11.246 -22.806 -46.806 1.00 64.25 115 THR A C 1
ATOM 933 O O . THR A 1 115 ? 10.648 -22.603 -47.858 1.00 64.25 115 THR A O 1
ATOM 936 N N . ARG A 1 116 ? 11.554 -21.792 -45.987 1.00 65.38 116 ARG A N 1
ATOM 937 C CA . ARG A 1 116 ? 11.253 -20.398 -46.329 1.00 65.38 116 ARG A CA 1
ATOM 938 C C . ARG A 1 116 ? 12.352 -19.878 -47.250 1.00 65.38 116 ARG A C 1
ATOM 940 O O . ARG A 1 116 ? 13.361 -19.364 -46.773 1.00 65.38 116 ARG A O 1
ATOM 947 N N . GLU A 1 117 ? 12.147 -20.022 -48.558 1.00 65.69 117 GLU A N 1
ATOM 948 C CA . GLU A 1 117 ? 12.961 -19.342 -49.566 1.00 65.69 117 GLU A CA 1
ATOM 949 C C . GLU A 1 117 ? 13.072 -17.862 -49.182 1.00 65.69 117 GLU A C 1
ATOM 951 O O . GLU A 1 117 ? 12.072 -17.153 -49.037 1.00 65.69 117 GLU A O 1
ATOM 956 N N . VAL A 1 118 ? 14.296 -17.410 -48.909 1.00 68.31 118 VAL A N 1
ATOM 957 C CA . VAL A 1 118 ? 14.562 -16.022 -48.533 1.00 68.31 118 VAL A CA 1
ATOM 958 C C . VAL A 1 118 ? 14.060 -15.148 -49.675 1.00 68.31 118 VAL A C 1
ATOM 960 O O . VAL A 1 118 ? 14.550 -15.276 -50.796 1.00 68.31 118 VAL A O 1
ATOM 963 N N . THR A 1 119 ? 13.097 -14.261 -49.406 1.00 72.19 119 THR A N 1
ATOM 964 C CA . THR A 1 119 ? 12.667 -13.241 -50.367 1.00 72.19 119 THR A CA 1
ATOM 965 C C . THR A 1 119 ? 13.890 -12.410 -50.743 1.00 72.19 119 THR A C 1
ATOM 967 O O . THR A 1 119 ? 14.304 -11.523 -49.997 1.00 72.19 119 THR A O 1
ATOM 970 N N . ARG A 1 120 ? 14.520 -12.733 -51.876 1.00 67.62 120 ARG A N 1
ATOM 971 C CA . ARG A 1 120 ? 15.652 -11.968 -52.390 1.00 67.62 120 ARG A CA 1
ATOM 972 C C . ARG A 1 120 ? 15.109 -10.625 -52.854 1.00 67.62 120 ARG A C 1
ATOM 974 O O . ARG A 1 120 ? 14.333 -10.562 -53.807 1.00 67.62 120 ARG A O 1
ATOM 981 N N . SER A 1 121 ? 15.482 -9.554 -52.159 1.00 73.25 121 SER A N 1
ATOM 982 C CA . SER A 1 121 ? 15.190 -8.205 -52.627 1.00 73.25 121 SER A CA 1
ATOM 983 C C . SER A 1 121 ? 15.923 -7.991 -53.948 1.00 73.25 121 SER A C 1
ATOM 985 O O . SER A 1 121 ? 17.122 -8.253 -54.061 1.00 73.25 121 SER A O 1
ATOM 987 N N . LYS A 1 122 ? 15.204 -7.536 -54.978 1.00 78.25 122 LYS A N 1
ATOM 988 C CA . LYS A 1 122 ? 15.865 -7.049 -56.189 1.00 78.25 122 LYS A CA 1
ATOM 989 C C . LYS A 1 122 ? 16.698 -5.825 -55.789 1.00 78.25 122 LYS A C 1
ATOM 991 O O . LYS A 1 122 ? 16.111 -4.883 -55.248 1.00 78.25 122 LYS A O 1
ATOM 996 N N . PRO A 1 123 ? 18.022 -5.806 -56.026 1.00 79.62 123 PRO A N 1
ATOM 997 C CA . PRO A 1 123 ? 18.789 -4.588 -55.835 1.00 79.62 123 PRO A CA 1
ATOM 998 C C . PRO A 1 123 ? 18.252 -3.549 -56.822 1.00 79.62 123 PRO A C 1
ATOM 1000 O O . PRO A 1 123 ? 18.222 -3.784 -58.030 1.00 79.62 123 PRO A O 1
ATOM 1003 N N . PHE A 1 124 ? 17.767 -2.422 -56.308 1.00 77.94 124 PHE A N 1
ATOM 1004 C CA . PHE A 1 124 ? 17.368 -1.289 -57.132 1.00 77.94 124 PHE A CA 1
ATOM 1005 C C . PHE A 1 124 ? 18.486 -0.251 -57.109 1.00 77.94 124 PHE A C 1
ATOM 1007 O O . PHE A 1 124 ? 19.067 0.031 -56.060 1.00 77.94 124 PHE A O 1
ATOM 1014 N N . LEU A 1 125 ? 18.789 0.330 -58.269 1.00 72.50 125 LEU A N 1
ATOM 1015 C CA . LEU A 1 125 ? 19.663 1.492 -58.324 1.00 72.50 125 LEU A CA 1
ATOM 1016 C C . LEU A 1 125 ? 18.905 2.701 -57.772 1.00 72.50 125 LEU A C 1
ATOM 1018 O O . LEU A 1 125 ? 17.998 3.237 -58.410 1.00 72.50 125 LEU A O 1
ATOM 1022 N N . LEU A 1 126 ? 19.287 3.131 -56.573 1.00 68.38 126 LEU A N 1
ATOM 1023 C CA . LEU A 1 126 ? 18.839 4.390 -56.002 1.00 68.38 126 LEU A CA 1
ATOM 1024 C C . LEU A 1 126 ? 19.483 5.536 -56.806 1.00 68.38 126 LEU A C 1
ATOM 1026 O O . LEU A 1 126 ? 20.704 5.676 -56.828 1.00 68.38 126 LEU A O 1
ATOM 1030 N N . ARG A 1 127 ? 18.670 6.349 -57.493 1.00 69.06 127 ARG A N 1
ATOM 1031 C CA . ARG A 1 127 ? 19.103 7.519 -58.286 1.00 69.06 127 ARG A CA 1
ATOM 1032 C C . ARG A 1 127 ? 19.561 8.688 -57.396 1.00 69.06 127 ARG A C 1
ATOM 1034 O O . ARG A 1 127 ? 19.059 9.797 -57.516 1.00 69.06 127 ARG A O 1
ATOM 1041 N N . THR A 1 128 ? 20.496 8.462 -56.480 1.00 65.62 128 THR A N 1
ATOM 1042 C CA . THR A 1 128 ? 21.088 9.524 -55.644 1.00 65.62 128 THR A CA 1
ATOM 1043 C C . THR A 1 128 ? 22.263 10.236 -56.312 1.00 65.62 128 THR A C 1
ATOM 1045 O O . THR A 1 128 ? 22.743 11.227 -55.775 1.00 65.62 128 THR A O 1
ATOM 1048 N N . ALA A 1 129 ? 22.691 9.806 -57.505 1.00 58.97 129 ALA A N 1
ATOM 1049 C CA . ALA A 1 129 ? 23.785 10.434 -58.252 1.00 58.97 129 ALA A CA 1
ATOM 1050 C C . ALA A 1 129 ? 23.495 11.878 -58.725 1.00 58.97 129 ALA A C 1
ATOM 1052 O O . ALA A 1 129 ? 24.418 12.570 -59.138 1.00 58.97 129 ALA A O 1
ATOM 1053 N N . SER A 1 130 ? 22.244 12.355 -58.657 1.00 57.00 130 SER A N 1
ATOM 1054 C CA . SER A 1 130 ? 21.875 13.733 -59.024 1.00 57.00 130 SER A CA 1
ATOM 1055 C C . SER A 1 130 ? 21.832 14.709 -57.846 1.00 57.00 130 SER A C 1
ATOM 1057 O O . SER A 1 130 ? 21.499 15.878 -58.036 1.00 57.00 130 SER A O 1
ATOM 1059 N N . LEU A 1 131 ? 22.150 14.266 -56.625 1.00 56.59 131 LEU A N 1
ATOM 1060 C CA . LEU A 1 131 ? 22.426 15.180 -55.517 1.00 56.59 131 LEU A CA 1
ATOM 1061 C C . LEU A 1 131 ? 23.857 15.690 -55.678 1.00 56.59 131 LEU A C 1
ATOM 1063 O O . LEU A 1 131 ? 24.775 15.286 -54.968 1.00 56.59 131 LEU A O 1
ATOM 1067 N N . CYS A 1 132 ? 24.041 16.576 -56.655 1.00 46.09 132 CYS A N 1
ATOM 1068 C CA . CYS A 1 132 ? 25.218 17.419 -56.734 1.00 46.09 132 CYS A CA 1
ATOM 1069 C C . CYS A 1 132 ? 25.321 18.163 -55.398 1.00 46.09 132 CYS A C 1
ATOM 1071 O O . CYS A 1 132 ? 24.494 19.025 -55.096 1.00 46.09 132 CYS A O 1
ATOM 1073 N N . HIS A 1 133 ? 26.320 17.824 -54.581 1.00 47.88 133 HIS A N 1
ATOM 1074 C CA . HIS A 1 133 ? 26.771 18.730 -53.538 1.00 47.88 133 HIS A CA 1
ATOM 1075 C C . HIS A 1 133 ? 27.092 20.050 -54.243 1.00 47.88 133 HIS A C 1
ATOM 1077 O O . HIS A 1 133 ? 28.005 20.103 -55.064 1.00 47.88 133 HIS A O 1
ATOM 1083 N N . THR A 1 134 ? 26.317 21.097 -53.967 1.00 43.91 134 THR A N 1
ATOM 1084 C CA . THR A 1 134 ? 26.665 22.471 -54.324 1.00 43.91 134 THR A CA 1
ATOM 1085 C C . THR A 1 134 ? 28.019 22.777 -53.694 1.00 43.91 134 THR A C 1
ATOM 1087 O O . THR A 1 134 ? 28.092 23.152 -52.523 1.00 43.91 134 THR A O 1
ATOM 1090 N N . GLN A 1 135 ? 29.101 22.564 -54.448 1.00 49.19 135 GLN A N 1
ATOM 1091 C CA . GLN A 1 135 ? 30.374 23.200 -54.166 1.00 49.19 135 GLN A CA 1
ATOM 1092 C C . GLN A 1 135 ? 30.139 24.694 -54.326 1.00 49.19 135 GLN A C 1
ATOM 1094 O O . GLN A 1 135 ? 29.857 25.197 -55.411 1.00 49.19 135 GLN A O 1
ATOM 1099 N N . ARG A 1 136 ? 30.165 25.374 -53.188 1.00 44.16 136 ARG A N 1
ATOM 1100 C CA . ARG A 1 136 ? 30.120 26.822 -53.091 1.00 44.16 136 ARG A CA 1
ATOM 1101 C C . ARG A 1 136 ? 31.367 27.367 -53.808 1.00 44.16 136 ARG A C 1
ATOM 1103 O O . ARG A 1 136 ? 32.465 26.981 -53.407 1.00 44.16 136 ARG A O 1
ATOM 1110 N N . PRO A 1 137 ? 31.235 28.211 -54.842 1.00 42.25 137 PRO A N 1
ATOM 1111 C CA . PRO A 1 137 ? 32.385 28.868 -55.447 1.00 42.25 137 PRO A CA 1
ATOM 1112 C C . PRO A 1 137 ? 32.985 29.829 -54.419 1.00 42.25 137 PRO A C 1
ATOM 1114 O O . PRO A 1 137 ? 32.269 30.652 -53.849 1.00 42.25 137 PRO A O 1
ATOM 1117 N N . CYS A 1 138 ? 34.274 29.681 -54.126 1.00 34.53 138 CYS A N 1
ATOM 1118 C CA . CYS A 1 138 ? 35.027 30.696 -53.403 1.00 34.53 138 CYS A CA 1
ATOM 1119 C C . CYS A 1 138 ? 35.590 31.663 -54.443 1.00 34.53 138 CYS A C 1
ATOM 1121 O O . CYS A 1 138 ? 36.472 31.293 -55.217 1.00 34.53 138 CYS A O 1
ATOM 1123 N N . ASP A 1 139 ? 35.036 32.871 -54.460 1.00 40.00 139 ASP A N 1
ATOM 1124 C CA . ASP A 1 139 ? 35.438 33.963 -55.335 1.00 40.00 139 ASP A CA 1
ATOM 1125 C C . ASP A 1 139 ? 36.893 34.376 -55.079 1.00 40.00 139 ASP A C 1
ATOM 1127 O O . ASP A 1 139 ? 37.325 34.586 -53.941 1.00 40.00 139 ASP A O 1
ATOM 1131 N N . ALA A 1 140 ? 37.651 34.496 -56.166 1.00 42.75 140 ALA A N 1
ATOM 1132 C CA . ALA A 1 140 ? 38.973 35.091 -56.173 1.00 42.75 140 ALA A CA 1
ATOM 1133 C C . ALA A 1 140 ? 38.868 36.625 -56.204 1.00 42.75 140 ALA A C 1
ATOM 1135 O O . ALA A 1 140 ? 38.175 37.178 -57.049 1.00 42.75 140 ALA A O 1
ATOM 1136 N N . ALA A 1 141 ? 39.636 37.255 -55.308 1.00 37.84 141 ALA A N 1
ATOM 1137 C CA . ALA A 1 141 ? 40.165 38.622 -55.332 1.00 37.84 141 ALA A CA 1
ATOM 1138 C C . ALA A 1 141 ? 39.186 39.806 -55.496 1.00 37.84 141 ALA A C 1
ATOM 1140 O O . ALA A 1 141 ? 38.563 39.972 -56.539 1.00 37.84 141 ALA A O 1
ATOM 1141 N N . THR A 1 142 ? 39.201 40.736 -54.523 1.00 36.19 142 THR A N 1
ATOM 1142 C CA . THR A 1 142 ? 39.580 42.163 -54.709 1.00 36.19 142 THR A CA 1
ATOM 1143 C C . THR A 1 142 ? 39.217 43.013 -53.468 1.00 36.19 142 THR A C 1
ATOM 1145 O O . THR A 1 142 ? 38.071 43.053 -53.041 1.00 36.19 142 THR A O 1
ATOM 1148 N N . THR A 1 143 ? 40.231 43.717 -52.943 1.00 33.69 143 THR A N 1
ATOM 1149 C CA . THR A 1 143 ? 40.197 45.005 -52.202 1.00 33.69 143 THR A CA 1
ATOM 1150 C C . THR A 1 143 ? 39.687 45.097 -50.749 1.00 33.69 143 THR A C 1
ATOM 1152 O O . THR A 1 143 ? 38.499 45.162 -50.475 1.00 33.69 143 THR A O 1
ATOM 1155 N N . GLY A 1 144 ? 40.653 45.303 -49.836 1.00 33.75 144 GLY A N 1
ATOM 1156 C CA . GLY A 1 144 ? 40.725 46.471 -48.935 1.00 33.75 144 GLY A CA 1
ATOM 1157 C C . GLY A 1 144 ? 39.773 46.564 -47.732 1.00 33.75 144 GLY A C 1
ATOM 1158 O O . GLY A 1 144 ? 38.631 46.979 -47.876 1.00 33.75 144 GLY A O 1
ATOM 1159 N N . GLY A 1 145 ? 40.291 46.345 -46.511 1.00 32.56 145 GLY A N 1
ATOM 1160 C CA . GLY A 1 145 ? 39.561 46.690 -45.279 1.00 32.56 145 GLY A CA 1
ATOM 1161 C C . GLY A 1 145 ? 40.146 46.174 -43.956 1.00 32.56 145 GLY A C 1
ATOM 1162 O O . GLY A 1 145 ? 39.665 45.198 -43.406 1.00 32.56 145 GLY A O 1
ATOM 1163 N N . LYS A 1 146 ? 41.190 46.852 -43.467 1.00 34.84 146 LYS A N 1
ATOM 1164 C CA . LYS A 1 146 ? 41.575 47.154 -42.067 1.00 34.84 146 LYS A CA 1
ATOM 1165 C C . LYS A 1 146 ? 40.935 46.374 -40.876 1.00 34.84 146 LYS A C 1
ATOM 1167 O O . LYS A 1 146 ? 39.757 46.538 -40.588 1.00 34.84 146 LYS A O 1
ATOM 1172 N N . LYS A 1 147 ? 41.858 45.807 -40.071 1.00 36.75 147 LYS A N 1
ATOM 1173 C CA . LYS A 1 147 ? 41.937 45.654 -38.591 1.00 36.75 147 LYS A CA 1
ATOM 1174 C C . LYS A 1 147 ? 41.615 44.306 -37.901 1.00 36.75 147 LYS A C 1
ATOM 1176 O O . LYS A 1 147 ? 40.476 43.875 -37.801 1.00 36.75 147 LYS A O 1
ATOM 1181 N N . ASP A 1 148 ? 42.707 43.800 -37.313 1.00 33.22 148 ASP A N 1
ATOM 1182 C CA . ASP A 1 148 ? 42.876 43.179 -35.990 1.00 33.22 148 ASP A CA 1
ATOM 1183 C C . ASP A 1 148 ? 42.627 41.658 -35.821 1.00 33.22 148 ASP A C 1
ATOM 1185 O O . ASP A 1 148 ? 41.556 41.173 -35.477 1.00 33.22 148 ASP A O 1
ATOM 1189 N N . SER A 1 149 ? 43.735 40.939 -36.065 1.00 39.62 149 SER A N 1
ATOM 1190 C CA . SER A 1 149 ? 44.250 39.665 -35.504 1.00 39.62 149 SER A CA 1
ATOM 1191 C C . SER A 1 149 ? 43.815 39.334 -34.049 1.00 39.62 149 SER A C 1
ATOM 1193 O O . SER A 1 149 ? 43.479 40.274 -33.331 1.00 39.62 149 SER A O 1
ATOM 1195 N N . PRO A 1 150 ? 43.929 38.082 -33.524 1.00 45.38 150 PRO A N 1
ATOM 1196 C CA . PRO A 1 150 ? 44.617 36.904 -34.075 1.00 45.38 150 PRO A CA 1
ATOM 1197 C C . PRO A 1 150 ? 43.782 35.612 -34.114 1.00 45.38 150 PRO A C 1
ATOM 1199 O O . PRO A 1 150 ? 43.100 35.236 -33.164 1.00 45.38 150 PRO A O 1
ATOM 1202 N N . GLN A 1 151 ? 43.927 34.855 -35.201 1.00 45.44 151 GLN A N 1
ATOM 1203 C CA . GLN A 1 151 ? 43.545 33.441 -35.243 1.00 45.44 151 GLN A CA 1
ATOM 1204 C C . GLN A 1 151 ? 44.650 32.568 -34.598 1.00 45.44 151 GLN A C 1
ATOM 1206 O O . GLN A 1 151 ? 45.782 33.033 -34.448 1.00 45.44 151 GLN A O 1
ATOM 1211 N N . PRO A 1 152 ? 44.382 31.283 -34.290 1.00 47.12 152 PRO A N 1
ATOM 1212 C CA . PRO A 1 152 ? 44.746 30.280 -35.295 1.00 47.12 152 PRO A CA 1
ATOM 1213 C C . PRO A 1 152 ? 43.715 29.141 -35.503 1.00 47.12 152 PRO A C 1
ATOM 1215 O O . PRO A 1 152 ? 42.727 29.039 -34.774 1.00 47.12 152 PRO A O 1
ATOM 1218 N N . PRO A 1 153 ? 43.904 28.315 -36.555 1.00 48.38 153 PRO A N 1
ATOM 1219 C CA . PRO A 1 153 ? 42.842 27.596 -37.256 1.00 48.38 153 PRO A CA 1
ATOM 1220 C C . PRO A 1 153 ? 42.769 26.102 -36.905 1.00 48.38 153 PRO A C 1
ATOM 1222 O O . PRO A 1 153 ? 43.790 25.419 -36.838 1.00 48.38 153 PRO A O 1
ATOM 1225 N N . ALA A 1 154 ? 41.560 25.541 -36.817 1.00 40.31 154 ALA A N 1
ATOM 1226 C CA . ALA A 1 154 ? 41.360 24.090 -36.830 1.00 40.31 154 ALA A CA 1
ATOM 1227 C C . ALA A 1 154 ? 41.135 23.607 -38.273 1.00 40.31 154 ALA A C 1
ATOM 1229 O O . ALA A 1 154 ? 40.014 23.414 -38.736 1.00 40.31 154 ALA A O 1
ATOM 1230 N N . THR A 1 155 ? 42.233 23.438 -39.004 1.00 50.91 155 THR A N 1
ATOM 1231 C CA . THR A 1 155 ? 42.263 22.561 -40.182 1.00 50.91 155 THR A CA 1
ATOM 1232 C C . THR A 1 155 ? 42.175 21.104 -39.705 1.00 50.91 155 THR A C 1
ATOM 1234 O O . THR A 1 155 ? 42.815 20.772 -38.703 1.00 50.91 155 THR A O 1
ATOM 1237 N N . PRO A 1 156 ? 41.470 20.185 -40.393 1.00 42.75 156 PRO A N 1
ATOM 1238 C CA . PRO A 1 156 ? 41.749 18.770 -40.227 1.00 42.75 156 PRO A CA 1
ATOM 1239 C C . PRO A 1 156 ? 43.068 18.513 -40.953 1.00 42.75 156 PRO A C 1
ATOM 1241 O O . PRO A 1 156 ? 43.104 18.195 -42.141 1.00 42.75 156 PRO A O 1
ATOM 1244 N N . ARG A 1 157 ? 44.182 18.730 -40.249 1.00 43.66 157 ARG A N 1
ATOM 1245 C CA . ARG A 1 157 ? 45.484 18.267 -40.718 1.00 43.66 157 ARG A CA 1
ATOM 1246 C C . ARG A 1 157 ? 45.381 16.750 -40.900 1.00 43.66 157 ARG A C 1
ATOM 1248 O O . ARG A 1 157 ? 44.994 16.069 -39.945 1.00 43.66 157 ARG A O 1
ATOM 1255 N N . PRO A 1 158 ? 45.731 16.187 -42.070 1.00 45.66 158 PRO A N 1
ATOM 1256 C CA . PRO A 1 158 ? 45.961 14.758 -42.147 1.00 45.66 158 PRO A CA 1
ATOM 1257 C C . PRO A 1 158 ? 47.053 14.457 -41.125 1.00 45.66 158 PRO A C 1
ATOM 1259 O O . PRO A 1 158 ? 48.101 15.105 -41.119 1.00 45.66 158 PRO A O 1
ATOM 1262 N N . ARG A 1 159 ? 46.740 13.542 -40.202 1.00 39.22 159 ARG A N 1
ATOM 1263 C CA . ARG A 1 159 ? 47.622 13.067 -39.135 1.00 39.22 159 ARG A CA 1
ATOM 1264 C C . ARG A 1 159 ? 48.997 12.846 -39.760 1.00 39.22 159 ARG A C 1
ATOM 1266 O O . ARG A 1 159 ? 49.161 11.942 -40.578 1.00 39.22 159 ARG A O 1
ATOM 1273 N N . SER A 1 160 ? 49.944 13.726 -39.447 1.00 46.88 160 SER A N 1
ATOM 1274 C CA . SER A 1 160 ? 51.310 13.628 -39.932 1.00 46.88 160 SER A CA 1
ATOM 1275 C C . SER A 1 160 ? 51.859 12.315 -39.400 1.00 46.88 160 SER A C 1
ATOM 1277 O O . SER A 1 160 ? 52.227 12.216 -38.232 1.00 46.88 160 SER A O 1
ATOM 1279 N N . ARG A 1 161 ? 51.869 11.276 -40.236 1.00 50.91 161 ARG A N 1
ATOM 1280 C CA . ARG A 1 161 ? 52.702 10.104 -40.000 1.00 50.91 161 ARG A CA 1
ATOM 1281 C C . ARG A 1 161 ? 54.127 10.610 -40.155 1.00 50.91 161 ARG A C 1
ATOM 1283 O O . ARG A 1 161 ? 54.659 10.623 -41.256 1.00 50.91 161 ARG A O 1
ATOM 1290 N N . SER A 1 162 ? 54.728 11.086 -39.071 1.00 48.19 162 SER A N 1
ATOM 1291 C CA . SER A 1 162 ? 56.152 11.400 -38.995 1.00 48.19 162 SER A CA 1
ATOM 1292 C C . SER A 1 162 ? 56.955 10.096 -39.022 1.00 48.19 162 SER A C 1
ATOM 1294 O O . SER A 1 162 ? 57.597 9.720 -38.053 1.00 48.19 162 SER A O 1
ATOM 1296 N N . LEU A 1 163 ? 56.856 9.384 -40.141 1.00 52.47 163 LEU A N 1
ATOM 1297 C CA . LEU A 1 163 ? 57.868 8.480 -40.678 1.00 52.47 163 LEU A CA 1
ATOM 1298 C C . LEU A 1 163 ? 58.239 8.909 -42.113 1.00 52.47 163 LEU A C 1
ATOM 1300 O O . LEU A 1 163 ? 58.988 8.225 -42.802 1.00 52.47 163 LEU A O 1
ATOM 1304 N N . SER A 1 164 ? 57.783 10.089 -42.554 1.00 51.16 164 SER A N 1
ATOM 1305 C CA . SER A 1 164 ? 58.178 10.722 -43.819 1.00 51.16 164 SER A CA 1
ATOM 1306 C C . SER A 1 164 ? 59.634 11.207 -43.846 1.00 51.16 164 SER A C 1
ATOM 1308 O O . SER A 1 164 ? 60.015 11.909 -44.771 1.00 51.16 164 SER A O 1
ATOM 1310 N N . GLY A 1 165 ? 60.456 10.855 -42.853 1.00 50.16 165 GLY A N 1
ATOM 1311 C CA . GLY A 1 165 ? 61.908 11.047 -42.911 1.00 50.16 165 GLY A CA 1
ATOM 1312 C C . GLY A 1 165 ? 62.616 10.007 -43.786 1.00 50.16 165 GLY A C 1
ATOM 1313 O O . GLY A 1 165 ? 63.749 10.231 -44.188 1.00 50.16 165 GLY A O 1
ATOM 1314 N N . LEU A 1 166 ? 61.950 8.892 -44.119 1.00 52.78 166 LEU A N 1
ATOM 1315 C CA . LEU A 1 166 ? 62.511 7.860 -45.001 1.00 52.78 166 LEU A CA 1
ATOM 1316 C C . LEU A 1 166 ? 62.142 8.062 -46.477 1.00 52.78 166 LEU A C 1
ATOM 1318 O O . LEU A 1 166 ? 62.796 7.501 -47.347 1.00 52.78 166 LEU A O 1
ATOM 1322 N N . ALA A 1 167 ? 61.121 8.874 -46.772 1.00 51.97 167 ALA A N 1
ATOM 1323 C CA . ALA A 1 167 ? 60.674 9.130 -48.144 1.00 51.97 167 ALA A CA 1
ATOM 1324 C C . ALA A 1 167 ? 61.565 10.134 -48.907 1.00 51.97 167 ALA A C 1
ATOM 1326 O O . ALA A 1 167 ? 61.452 10.229 -50.124 1.00 51.97 167 ALA A O 1
ATOM 1327 N N . SER A 1 168 ? 62.453 10.853 -48.207 1.00 52.34 168 SER A N 1
ATOM 1328 C CA . SER A 1 168 ? 63.433 11.781 -48.800 1.00 52.34 168 SER A CA 1
ATOM 1329 C C . SER A 1 168 ? 64.861 11.220 -48.851 1.00 52.34 168 SER A C 1
ATOM 1331 O O . SER A 1 168 ? 65.786 11.952 -49.201 1.00 52.34 168 SER A O 1
ATOM 1333 N N . LEU A 1 169 ? 65.075 9.946 -48.502 1.00 51.19 169 LEU A N 1
ATOM 1334 C CA . LEU A 1 169 ? 66.361 9.289 -48.736 1.00 51.19 169 LEU A CA 1
ATOM 1335 C C . LEU A 1 169 ? 66.449 8.955 -50.229 1.00 51.19 169 LEU A C 1
ATOM 1337 O O . LEU A 1 169 ? 65.578 8.276 -50.768 1.00 51.19 169 LEU A O 1
ATOM 1341 N N . SER A 1 170 ? 67.467 9.485 -50.911 1.00 51.34 170 SER A N 1
ATOM 1342 C CA . SER A 1 170 ? 67.710 9.207 -52.331 1.00 51.34 170 SER A CA 1
ATOM 1343 C C . SER A 1 170 ? 67.731 7.694 -52.591 1.00 51.34 170 SER A C 1
ATOM 1345 O O . SER A 1 170 ? 68.175 6.934 -51.729 1.00 51.34 170 SER A O 1
ATOM 1347 N N . ALA A 1 171 ? 67.336 7.259 -53.792 1.00 58.75 171 ALA A N 1
ATOM 1348 C CA . ALA A 1 171 ? 67.314 5.847 -54.208 1.00 58.75 171 ALA A CA 1
ATOM 1349 C C . ALA A 1 171 ? 68.671 5.106 -54.095 1.00 58.75 171 ALA A C 1
ATOM 1351 O O . ALA A 1 171 ? 68.732 3.902 -54.326 1.00 58.75 171 ALA A O 1
ATOM 1352 N N . ASN A 1 172 ? 69.741 5.811 -53.712 1.00 56.88 172 ASN A N 1
ATOM 1353 C CA . ASN A 1 172 ? 71.100 5.300 -53.559 1.00 56.88 172 ASN A CA 1
ATOM 1354 C C . ASN A 1 172 ? 71.484 5.011 -52.095 1.00 56.88 172 ASN A C 1
ATOM 1356 O O . ASN A 1 172 ? 72.622 4.631 -51.823 1.00 56.88 172 ASN A O 1
ATOM 1360 N N . THR A 1 173 ? 70.583 5.208 -51.128 1.00 59.41 173 THR A N 1
ATOM 1361 C CA . THR A 1 173 ? 70.840 4.851 -49.727 1.00 59.41 173 THR A CA 1
ATOM 1362 C C . THR A 1 173 ? 70.364 3.423 -49.483 1.00 59.41 173 THR A C 1
ATOM 1364 O O . THR A 1 173 ? 69.171 3.141 -49.584 1.00 59.41 173 THR A O 1
ATOM 1367 N N . LEU A 1 174 ? 71.304 2.515 -49.185 1.00 57.66 174 LEU A N 1
ATOM 1368 C CA . LEU A 1 174 ? 70.998 1.125 -48.839 1.00 57.66 174 LEU A CA 1
ATOM 1369 C C . LEU A 1 174 ? 69.917 1.089 -47.747 1.00 57.66 174 LEU A C 1
ATOM 1371 O O . LEU A 1 174 ? 69.958 1.945 -46.857 1.00 57.66 174 LEU A O 1
ATOM 1375 N N . PRO A 1 175 ? 68.972 0.129 -47.784 1.00 61.59 175 PRO A N 1
ATOM 1376 C CA . PRO A 1 175 ? 67.968 -0.019 -46.742 1.00 61.59 175 PRO A CA 1
ATOM 1377 C C . PRO A 1 175 ? 68.667 -0.049 -45.384 1.00 61.59 175 PRO A C 1
ATOM 1379 O O . PRO A 1 175 ? 69.341 -1.023 -45.050 1.00 61.59 175 PRO A O 1
ATOM 1382 N N . VAL A 1 176 ? 68.562 1.035 -44.612 1.00 63.72 176 VAL A N 1
ATOM 1383 C CA . VAL A 1 176 ? 69.121 1.055 -43.263 1.00 63.72 176 VAL A CA 1
ATOM 1384 C C . VAL A 1 176 ? 68.280 0.061 -42.483 1.00 63.72 176 VAL A C 1
ATOM 1386 O O . VAL A 1 176 ? 67.106 0.314 -42.202 1.00 63.72 176 VAL A O 1
ATOM 1389 N N . HIS A 1 177 ? 68.848 -1.116 -42.221 1.00 68.75 177 HIS A N 1
ATOM 1390 C CA . HIS A 1 177 ? 68.191 -2.145 -41.436 1.00 68.75 177 HIS A CA 1
ATOM 1391 C C . HIS A 1 177 ? 67.730 -1.505 -40.130 1.00 68.75 177 HIS A C 1
ATOM 1393 O O . HIS A 1 177 ? 68.541 -0.984 -39.366 1.00 68.75 177 HIS A O 1
ATOM 1399 N N . ILE A 1 178 ? 66.416 -1.494 -39.901 1.00 76.69 178 ILE A N 1
ATOM 1400 C CA . ILE A 1 178 ? 65.848 -0.962 -38.666 1.00 76.69 178 ILE A CA 1
ATOM 1401 C C . ILE A 1 178 ? 66.440 -1.793 -37.530 1.00 76.69 178 ILE A C 1
ATOM 1403 O O . ILE A 1 178 ? 66.097 -2.968 -37.377 1.00 76.69 178 ILE A O 1
ATOM 1407 N N . THR A 1 179 ? 67.345 -1.191 -36.758 1.00 85.19 179 THR A N 1
ATOM 1408 C CA . THR A 1 179 ? 67.936 -1.827 -35.583 1.00 85.19 179 THR A CA 1
ATOM 1409 C C . THR A 1 179 ? 66.815 -2.254 -34.639 1.00 85.19 179 THR A C 1
ATOM 1411 O O . THR A 1 179 ? 65.818 -1.539 -34.489 1.00 85.19 179 THR A O 1
ATOM 1414 N N . ASP A 1 180 ? 66.977 -3.396 -33.968 1.00 84.44 180 ASP A N 1
ATOM 1415 C CA . ASP A 1 180 ? 65.949 -3.960 -33.082 1.00 84.44 180 ASP A CA 1
ATOM 1416 C C . ASP A 1 180 ? 65.448 -2.936 -32.038 1.00 84.44 180 ASP A C 1
ATOM 1418 O O . ASP A 1 180 ? 64.253 -2.826 -31.772 1.00 84.44 180 ASP A O 1
ATOM 1422 N N . ALA A 1 181 ? 66.334 -2.062 -31.548 1.00 86.69 181 ALA A N 1
ATOM 1423 C CA . ALA A 1 181 ? 65.989 -0.971 -30.633 1.00 86.69 181 ALA A CA 1
ATOM 1424 C C . ALA A 1 181 ? 64.964 0.038 -31.197 1.00 86.69 181 ALA A C 1
ATOM 1426 O O . ALA A 1 181 ? 64.147 0.577 -30.451 1.00 86.69 181 ALA A O 1
ATOM 1427 N N . THR A 1 182 ? 64.986 0.328 -32.499 1.00 87.38 182 THR A N 1
ATOM 1428 C CA . THR A 1 182 ? 64.010 1.226 -33.143 1.00 87.38 182 THR A CA 1
ATOM 1429 C C . THR A 1 182 ? 62.674 0.518 -33.336 1.00 87.38 182 THR A C 1
ATOM 1431 O O . THR A 1 182 ? 61.639 1.074 -32.973 1.00 87.38 182 THR A O 1
ATOM 1434 N N . ARG A 1 183 ? 62.696 -0.751 -33.768 1.00 86.44 183 ARG A N 1
ATOM 1435 C CA . ARG A 1 183 ? 61.490 -1.589 -33.875 1.00 86.44 183 ARG A CA 1
ATOM 1436 C C . ARG A 1 183 ? 60.768 -1.708 -32.530 1.00 86.44 183 ARG A C 1
ATOM 1438 O O . ARG A 1 183 ? 59.551 -1.535 -32.467 1.00 86.44 183 ARG A O 1
ATOM 1445 N N . ARG A 1 184 ? 61.510 -1.947 -31.442 1.00 86.88 184 ARG A N 1
ATOM 1446 C CA . ARG A 1 184 ? 60.948 -2.030 -30.085 1.00 86.88 184 ARG A CA 1
ATOM 1447 C C . ARG A 1 184 ? 60.315 -0.708 -29.646 1.00 86.88 184 ARG A C 1
ATOM 1449 O O . ARG A 1 184 ? 59.182 -0.725 -29.171 1.00 86.88 184 ARG A O 1
ATOM 1456 N N . ARG A 1 185 ? 60.974 0.434 -29.882 1.00 87.88 185 ARG A N 1
ATOM 1457 C CA . ARG A 1 185 ? 60.422 1.770 -29.574 1.00 87.88 185 ARG A CA 1
ATOM 1458 C C . ARG A 1 185 ? 59.135 2.070 -30.346 1.00 87.88 185 ARG A C 1
ATOM 1460 O O . ARG A 1 185 ? 58.155 2.494 -29.742 1.00 87.88 185 ARG A O 1
ATOM 1467 N N . GLU A 1 186 ? 59.097 1.794 -31.647 1.00 85.25 186 GLU A N 1
ATOM 1468 C CA . GLU A 1 186 ? 57.897 2.002 -32.471 1.00 85.25 186 GLU A CA 1
ATOM 1469 C C . GLU A 1 186 ? 56.741 1.088 -32.056 1.00 85.25 186 GLU A C 1
ATOM 1471 O O . GLU A 1 186 ? 55.592 1.526 -31.984 1.00 85.25 186 GLU A O 1
ATOM 1476 N N . SER A 1 187 ? 57.035 -0.171 -31.719 1.00 83.00 187 SER A N 1
ATOM 1477 C CA . SER A 1 187 ? 56.021 -1.100 -31.216 1.00 83.00 187 SER A CA 1
ATOM 1478 C C . SER A 1 187 ? 55.462 -0.670 -29.853 1.00 83.00 187 SER A C 1
ATOM 1480 O O . SER A 1 187 ? 54.257 -0.790 -29.634 1.00 83.00 187 SER A O 1
ATOM 1482 N N . ALA A 1 188 ? 56.291 -0.092 -28.974 1.00 86.62 188 ALA A N 1
ATOM 1483 C CA . ALA A 1 188 ? 55.867 0.443 -27.682 1.00 86.62 188 ALA A CA 1
ATOM 1484 C C . ALA A 1 188 ? 54.956 1.671 -27.842 1.00 86.62 188 ALA A C 1
ATOM 1486 O O . ALA A 1 188 ? 53.881 1.717 -27.246 1.00 86.62 188 ALA A O 1
ATOM 1487 N N . VAL A 1 189 ? 55.330 2.621 -28.709 1.00 85.81 189 VAL A N 1
ATOM 1488 C CA . VAL A 1 189 ? 54.508 3.809 -29.007 1.00 85.81 189 VAL A CA 1
ATOM 1489 C C . VAL A 1 189 ? 53.193 3.414 -29.687 1.00 85.81 189 VAL A C 1
ATOM 1491 O O . VAL A 1 189 ? 52.129 3.891 -29.298 1.00 85.81 189 VAL A O 1
ATOM 1494 N N . SER A 1 190 ? 53.232 2.493 -30.656 1.00 79.06 190 SER A N 1
ATOM 1495 C CA . SER A 1 190 ? 52.018 1.998 -31.317 1.00 79.06 190 SER A CA 1
ATOM 1496 C C . SER A 1 190 ? 51.110 1.222 -30.359 1.00 79.06 190 SER A C 1
ATOM 1498 O O . SER A 1 190 ? 49.891 1.300 -30.488 1.00 79.06 190 SER A O 1
ATOM 1500 N N . SER A 1 191 ? 51.679 0.482 -29.404 1.00 77.94 191 SER A N 1
ATOM 1501 C CA . SER A 1 191 ? 50.919 -0.220 -28.365 1.00 77.94 191 SER A CA 1
ATOM 1502 C C . SER A 1 191 ? 50.203 0.760 -27.434 1.00 77.94 191 SER A C 1
ATOM 1504 O O . SER A 1 191 ? 49.018 0.576 -27.165 1.00 77.94 191 SER A O 1
ATOM 1506 N N . LEU A 1 192 ? 50.876 1.838 -27.014 1.00 82.19 192 LEU A N 1
ATOM 1507 C CA . LEU A 1 192 ? 50.276 2.882 -26.180 1.00 82.19 192 LEU A CA 1
ATOM 1508 C C . LEU A 1 192 ? 49.130 3.603 -26.908 1.00 82.19 192 LEU A C 1
ATOM 1510 O O . LEU A 1 192 ? 48.013 3.640 -26.409 1.00 82.19 192 LEU A O 1
ATOM 1514 N N . GLU A 1 193 ? 49.355 4.048 -28.147 1.00 82.38 193 GLU A N 1
ATOM 1515 C CA . GLU A 1 193 ? 48.331 4.756 -28.931 1.00 82.38 193 GLU A CA 1
ATOM 1516 C C . GLU A 1 193 ? 47.106 3.871 -29.247 1.00 82.38 193 GLU A C 1
ATOM 1518 O O . GLU A 1 193 ? 45.984 4.362 -29.390 1.00 82.38 193 GLU A O 1
ATOM 1523 N N . LYS A 1 194 ? 47.294 2.550 -29.381 1.00 78.50 194 LYS A N 1
ATOM 1524 C CA . LYS A 1 194 ? 46.184 1.598 -29.554 1.00 78.50 194 LYS A CA 1
ATOM 1525 C C . LYS A 1 194 ? 45.347 1.453 -28.283 1.00 78.50 194 LYS A C 1
ATOM 1527 O O . LYS A 1 194 ? 44.136 1.290 -28.409 1.00 78.50 194 LYS A O 1
ATOM 1532 N N . LYS A 1 195 ? 45.971 1.517 -27.102 1.00 78.06 195 LYS A N 1
ATOM 1533 C CA . LYS A 1 195 ? 45.266 1.487 -25.813 1.00 78.06 195 LYS A CA 1
ATOM 1534 C C . LYS A 1 195 ? 44.440 2.757 -25.619 1.00 78.06 195 LYS A C 1
ATOM 1536 O O . LYS A 1 195 ? 43.233 2.644 -25.447 1.00 78.06 195 LYS A O 1
ATOM 1541 N N . ASP A 1 196 ? 45.033 3.930 -25.836 1.00 80.88 196 ASP A N 1
ATOM 1542 C CA . ASP A 1 196 ? 44.327 5.214 -25.700 1.00 80.88 196 ASP A CA 1
ATOM 1543 C C . ASP A 1 196 ? 43.098 5.299 -26.625 1.00 80.88 196 ASP A C 1
ATOM 1545 O O . ASP A 1 196 ? 42.007 5.682 -26.209 1.00 80.88 196 ASP A O 1
ATOM 1549 N N . LYS A 1 197 ? 43.226 4.855 -27.884 1.00 82.81 197 LYS A N 1
ATOM 1550 C CA . LYS A 1 197 ? 42.101 4.818 -28.838 1.00 82.81 197 LYS A CA 1
ATOM 1551 C C . LYS A 1 197 ? 41.024 3.799 -28.467 1.00 82.81 197 LYS A C 1
ATOM 1553 O O . LYS A 1 197 ? 39.847 4.027 -28.750 1.00 82.81 197 LYS A O 1
ATOM 1558 N N . ALA A 1 198 ? 41.411 2.659 -27.897 1.00 81.75 198 ALA A N 1
ATOM 1559 C CA . ALA A 1 198 ? 40.455 1.668 -27.412 1.00 81.75 198 ALA A CA 1
ATOM 1560 C C . ALA A 1 198 ? 39.657 2.234 -26.226 1.00 81.75 198 ALA A C 1
ATOM 1562 O O . ALA A 1 198 ? 38.430 2.104 -26.192 1.00 81.75 198 ALA A O 1
ATOM 1563 N N . ASP A 1 199 ? 40.330 2.951 -25.328 1.00 83.75 199 ASP A N 1
ATOM 1564 C CA . ASP A 1 199 ? 39.717 3.612 -24.180 1.00 83.75 199 ASP A CA 1
ATOM 1565 C C . ASP A 1 199 ? 38.779 4.750 -24.619 1.00 83.75 199 ASP A C 1
ATOM 1567 O O . ASP A 1 199 ? 37.628 4.803 -24.188 1.00 83.75 199 ASP A O 1
ATOM 1571 N N . GLU A 1 200 ? 39.180 5.598 -25.567 1.00 89.94 200 GLU A N 1
ATOM 1572 C CA . GLU A 1 200 ? 38.304 6.623 -26.158 1.00 89.94 200 GLU A CA 1
ATOM 1573 C C . GLU A 1 200 ? 37.072 6.012 -26.851 1.00 89.94 200 GLU A C 1
ATOM 1575 O O . GLU A 1 200 ? 35.948 6.508 -26.712 1.00 89.94 200 GLU A O 1
ATOM 1580 N N . SER A 1 201 ? 37.256 4.902 -27.573 1.00 87.81 201 SER A N 1
ATOM 1581 C CA . SER A 1 201 ? 36.166 4.194 -28.250 1.00 87.81 201 SER A CA 1
ATOM 1582 C C . SER A 1 201 ? 35.169 3.593 -27.256 1.00 87.81 201 SER A C 1
ATOM 1584 O O . SER A 1 201 ? 33.957 3.641 -27.493 1.00 87.81 201 SER A O 1
ATOM 1586 N N . THR A 1 202 ? 35.646 3.033 -26.141 1.00 90.56 202 THR A N 1
ATOM 1587 C CA . THR A 1 202 ? 34.772 2.486 -25.091 1.00 90.56 202 THR A CA 1
ATOM 1588 C C . THR A 1 202 ? 33.998 3.597 -24.383 1.00 90.56 202 THR A C 1
ATOM 1590 O O . THR A 1 202 ? 32.782 3.486 -24.213 1.00 90.56 202 THR A O 1
ATOM 1593 N N . GLN A 1 203 ? 34.651 4.722 -24.075 1.00 94.00 203 GLN A N 1
ATOM 1594 C CA . GLN A 1 203 ? 34.000 5.898 -23.500 1.00 94.00 203 GLN A CA 1
ATOM 1595 C C . GLN A 1 203 ? 32.926 6.468 -24.432 1.00 94.00 203 GLN A C 1
ATOM 1597 O O . GLN A 1 203 ? 31.823 6.792 -23.984 1.00 94.00 203 GLN A O 1
ATOM 1602 N N . TRP A 1 204 ? 33.202 6.554 -25.736 1.00 93.25 204 TRP A N 1
ATOM 1603 C CA . TRP A 1 204 ? 32.218 7.013 -26.714 1.00 93.25 204 TRP A CA 1
ATOM 1604 C C . TRP A 1 204 ? 31.001 6.085 -26.778 1.00 93.25 204 TRP A C 1
ATOM 1606 O O . TRP A 1 204 ? 29.863 6.565 -26.763 1.00 93.25 204 TRP A O 1
ATOM 1616 N N . LEU A 1 205 ? 31.220 4.767 -26.786 1.00 94.62 205 LEU A N 1
ATOM 1617 C CA . LEU A 1 205 ? 30.145 3.776 -26.795 1.00 94.62 205 LEU A CA 1
ATOM 1618 C C . LEU A 1 205 ? 29.274 3.874 -25.536 1.00 94.62 205 LEU A C 1
ATOM 1620 O O . LEU A 1 205 ? 28.045 3.871 -25.636 1.00 94.62 205 LEU A O 1
ATOM 1624 N N . GLU A 1 206 ? 29.890 4.026 -24.365 1.00 96.25 206 GLU A N 1
ATOM 1625 C CA . GLU A 1 206 ? 29.188 4.228 -23.096 1.00 96.25 206 GLU A CA 1
ATOM 1626 C C . GLU A 1 206 ? 28.372 5.525 -23.096 1.00 96.25 206 GLU A C 1
ATOM 1628 O O . GLU A 1 206 ? 27.196 5.539 -22.721 1.00 96.25 206 GLU A O 1
ATOM 1633 N N . MET A 1 207 ? 28.948 6.623 -23.588 1.00 96.56 207 MET A N 1
ATOM 1634 C CA . MET A 1 207 ? 28.235 7.894 -23.719 1.00 96.56 207 MET A CA 1
ATOM 1635 C C . MET A 1 207 ? 27.067 7.794 -24.701 1.00 96.56 207 MET A C 1
ATOM 1637 O O . MET A 1 207 ? 25.985 8.324 -24.435 1.00 96.56 207 MET A O 1
ATOM 1641 N N . HIS A 1 208 ? 27.246 7.087 -25.815 1.00 96.19 208 HIS A N 1
ATOM 1642 C CA . HIS A 1 208 ? 26.189 6.839 -26.786 1.00 96.19 208 HIS A CA 1
ATOM 1643 C C . HIS A 1 208 ? 25.066 5.982 -26.184 1.00 96.19 208 HIS A C 1
ATOM 1645 O O . HIS A 1 208 ? 23.894 6.353 -26.258 1.00 96.19 208 HIS A O 1
ATOM 1651 N N . LYS A 1 209 ? 25.408 4.896 -25.485 1.00 97.56 209 LYS A N 1
ATOM 1652 C CA . LYS A 1 209 ? 24.461 4.030 -24.768 1.00 97.56 209 LYS A CA 1
ATOM 1653 C C . LYS A 1 209 ? 23.655 4.813 -23.731 1.00 97.56 209 LYS A C 1
ATOM 1655 O O . LYS A 1 209 ? 22.428 4.708 -23.714 1.00 97.56 209 LYS A O 1
ATOM 1660 N N . LYS A 1 210 ? 24.309 5.658 -22.927 1.00 97.50 210 LYS A N 1
ATOM 1661 C CA . LYS A 1 210 ? 23.646 6.549 -21.956 1.00 97.50 210 LYS A CA 1
ATOM 1662 C C . LYS A 1 210 ? 22.672 7.512 -22.640 1.00 97.50 210 LYS A C 1
ATOM 1664 O O . LYS A 1 210 ? 21.540 7.658 -22.179 1.00 97.50 210 LYS A O 1
ATOM 1669 N N . LYS A 1 211 ? 23.061 8.116 -23.769 1.00 96.94 211 LYS A N 1
ATOM 1670 C CA . LYS A 1 211 ? 22.186 9.001 -24.563 1.00 96.94 211 LYS A CA 1
ATOM 1671 C C . LYS A 1 211 ? 20.972 8.256 -25.127 1.00 96.94 211 LYS A C 1
ATOM 1673 O O . LYS A 1 211 ? 19.849 8.740 -24.992 1.00 96.94 211 LYS A O 1
ATOM 1678 N N . CYS A 1 212 ? 21.164 7.061 -25.684 1.00 96.00 212 CYS A N 1
ATOM 1679 C CA . CYS A 1 212 ? 20.068 6.221 -26.173 1.00 96.00 212 CYS A CA 1
ATOM 1680 C C . CYS A 1 212 ? 19.114 5.805 -25.047 1.00 96.00 212 CYS A C 1
ATOM 1682 O O . CYS A 1 212 ? 17.899 5.854 -25.225 1.00 96.00 212 CYS A O 1
ATOM 1684 N N . GLN A 1 213 ? 19.636 5.448 -23.872 1.00 97.69 213 GLN A N 1
ATOM 1685 C CA . GLN A 1 213 ? 18.810 5.125 -22.707 1.00 97.69 213 GLN A CA 1
ATOM 1686 C C . GLN A 1 213 ? 18.016 6.337 -22.215 1.00 97.69 213 GLN A C 1
ATOM 1688 O O . GLN A 1 213 ? 16.833 6.201 -21.914 1.00 97.69 213 GLN A O 1
ATOM 1693 N N . ALA A 1 214 ? 18.630 7.521 -22.154 1.00 97.62 214 ALA A N 1
ATOM 1694 C CA . ALA A 1 214 ? 17.942 8.752 -21.771 1.00 97.62 214 ALA A CA 1
ATOM 1695 C C . ALA A 1 214 ? 16.800 9.090 -22.742 1.00 97.62 214 ALA A C 1
ATOM 1697 O O . ALA A 1 214 ? 15.691 9.405 -22.311 1.00 97.62 214 ALA A O 1
ATOM 1698 N N . MET A 1 215 ? 17.046 8.948 -24.046 1.00 97.31 215 MET A N 1
ATOM 1699 C CA . MET A 1 215 ? 16.027 9.127 -25.079 1.00 97.31 215 MET A CA 1
ATOM 1700 C C . MET A 1 215 ? 14.918 8.071 -24.983 1.00 97.31 215 MET A C 1
ATOM 1702 O O . MET A 1 215 ? 13.742 8.404 -25.062 1.00 97.31 215 MET A O 1
ATOM 1706 N N . SER A 1 216 ? 15.261 6.803 -24.753 1.00 97.06 216 SER A N 1
ATOM 1707 C CA . SER A 1 216 ? 14.271 5.737 -24.557 1.00 97.06 216 SER A CA 1
ATOM 1708 C C . SER A 1 216 ? 13.382 6.008 -23.337 1.00 97.06 216 SER A C 1
ATOM 1710 O O . SER A 1 216 ? 12.156 5.917 -23.419 1.00 97.06 216 SER A O 1
ATOM 1712 N N . LYS A 1 217 ? 13.970 6.445 -22.215 1.00 97.50 217 LYS A N 1
ATOM 1713 C CA . LYS A 1 217 ? 13.232 6.865 -21.013 1.00 97.50 217 LYS A CA 1
ATOM 1714 C C . LYS A 1 217 ? 12.293 8.042 -21.298 1.00 97.50 217 LYS A C 1
ATOM 1716 O O . LYS A 1 217 ? 11.144 8.017 -20.873 1.00 97.50 217 LYS A O 1
ATOM 1721 N N . SER A 1 218 ? 12.734 9.063 -22.032 1.00 97.06 218 SER A N 1
ATOM 1722 C CA . SER A 1 218 ? 11.875 10.218 -22.330 1.00 97.06 218 SER A CA 1
ATOM 1723 C C . SER A 1 218 ? 10.731 9.870 -23.288 1.00 97.06 218 SER A C 1
ATOM 1725 O O . SER A 1 218 ? 9.599 10.308 -23.075 1.00 97.06 218 SER A O 1
ATOM 1727 N N . VAL A 1 219 ? 10.990 9.034 -24.298 1.00 97.00 219 VAL A N 1
ATOM 1728 C CA . VAL A 1 219 ? 9.969 8.538 -25.232 1.00 97.00 219 VAL A CA 1
ATOM 1729 C C . VAL A 1 219 ? 8.950 7.658 -24.511 1.00 97.00 219 VAL A C 1
ATOM 1731 O O . VAL A 1 219 ? 7.752 7.866 -24.684 1.00 97.00 219 VAL A O 1
ATOM 1734 N N . THR A 1 220 ? 9.394 6.725 -23.665 1.00 94.31 220 THR A N 1
ATOM 1735 C CA . THR A 1 220 ? 8.489 5.858 -22.889 1.00 94.31 220 THR A CA 1
ATOM 1736 C C . THR A 1 220 ? 7.631 6.653 -21.911 1.00 94.31 220 THR A C 1
ATOM 1738 O O . THR A 1 220 ? 6.429 6.418 -21.840 1.00 94.31 220 THR A O 1
ATOM 1741 N N . LEU A 1 221 ? 8.199 7.639 -21.209 1.00 93.44 221 LEU A N 1
ATOM 1742 C CA . LEU A 1 221 ? 7.430 8.528 -20.333 1.00 93.44 221 LEU A CA 1
ATOM 1743 C C . LEU A 1 221 ? 6.374 9.323 -21.108 1.00 93.44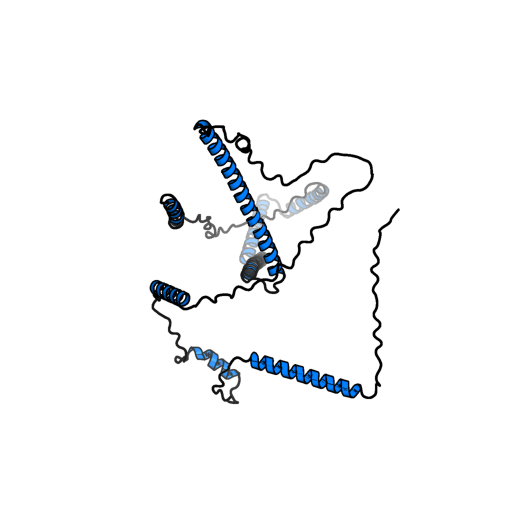 221 LEU A C 1
ATOM 1745 O O . LEU A 1 221 ? 5.226 9.396 -20.676 1.00 93.44 221 LEU A O 1
ATOM 1749 N N . ARG A 1 222 ? 6.734 9.882 -22.270 1.00 94.31 222 ARG A N 1
ATOM 1750 C CA . ARG A 1 222 ? 5.781 10.604 -23.124 1.00 94.31 222 ARG A CA 1
ATOM 1751 C C . ARG A 1 222 ? 4.686 9.678 -23.650 1.00 94.31 222 ARG A C 1
ATOM 1753 O O . ARG A 1 222 ? 3.527 10.066 -23.630 1.00 94.31 222 ARG A O 1
ATOM 1760 N N . ALA A 1 223 ? 5.032 8.468 -24.084 1.00 91.31 223 ALA A N 1
ATOM 1761 C CA . ALA A 1 223 ? 4.060 7.482 -24.546 1.00 91.31 223 ALA A CA 1
ATOM 1762 C C . ALA A 1 223 ? 3.070 7.108 -23.432 1.00 91.31 223 ALA A C 1
ATOM 1764 O O . ALA A 1 223 ? 1.869 7.157 -23.660 1.00 91.31 223 ALA A O 1
ATOM 1765 N N . LYS A 1 224 ? 3.564 6.844 -22.213 1.00 90.19 224 LYS A N 1
ATOM 1766 C CA . LYS A 1 224 ? 2.722 6.579 -21.035 1.00 90.19 224 LYS A CA 1
ATOM 1767 C C . LYS A 1 224 ? 1.799 7.746 -20.687 1.00 90.19 224 LYS A C 1
ATOM 1769 O O . LYS A 1 224 ? 0.659 7.525 -20.316 1.00 90.19 224 LYS A O 1
ATOM 1774 N N . ALA A 1 225 ? 2.281 8.983 -20.799 1.00 88.12 225 ALA A N 1
ATOM 1775 C CA . ALA A 1 225 ? 1.466 10.165 -20.521 1.00 88.12 225 ALA A CA 1
ATOM 1776 C C . ALA A 1 225 ? 0.350 10.379 -21.559 1.00 88.12 225 ALA A C 1
ATOM 1778 O O . ALA A 1 225 ? -0.672 10.980 -21.240 1.00 88.12 225 ALA A O 1
ATOM 1779 N N . MET A 1 226 ? 0.557 9.907 -22.791 1.00 89.12 226 MET A N 1
ATOM 1780 C CA . MET A 1 226 ? -0.422 9.988 -23.876 1.00 89.12 226 MET A CA 1
ATOM 1781 C C . MET A 1 226 ? -1.359 8.775 -23.933 1.00 89.12 226 MET A C 1
ATOM 1783 O O . MET A 1 226 ? -2.313 8.805 -24.708 1.00 89.12 226 MET A O 1
ATOM 1787 N N . ASP A 1 227 ? -1.104 7.729 -23.144 1.00 88.62 227 ASP A N 1
ATOM 1788 C CA . ASP A 1 227 ? -1.973 6.561 -23.028 1.00 88.62 227 ASP A CA 1
ATOM 1789 C C . ASP A 1 227 ? -3.154 6.884 -22.092 1.00 88.62 227 ASP A C 1
ATOM 1791 O O . ASP A 1 227 ? -2.946 7.173 -20.909 1.00 88.62 227 ASP A O 1
ATOM 1795 N N . PRO A 1 228 ? -4.410 6.851 -22.576 1.00 88.19 228 PRO A N 1
ATOM 1796 C CA . PRO A 1 228 ? -5.582 7.006 -21.717 1.00 88.19 228 PRO A CA 1
ATOM 1797 C C . PRO A 1 228 ? -5.699 5.883 -20.677 1.00 88.19 228 PRO A C 1
ATOM 1799 O O . PRO A 1 228 ? -6.338 6.060 -19.635 1.00 88.19 228 PRO A O 1
ATOM 1802 N N . HIS A 1 229 ? -5.109 4.720 -20.960 1.00 83.94 229 HIS A N 1
ATOM 1803 C CA . HIS A 1 229 ? -5.129 3.561 -20.091 1.00 83.94 229 HIS A CA 1
ATOM 1804 C C . HIS A 1 229 ? -3.865 3.512 -19.232 1.00 83.94 229 HIS A C 1
ATOM 1806 O O . HIS A 1 229 ? -2.738 3.654 -19.692 1.00 83.94 229 HIS A O 1
ATOM 1812 N N . LYS A 1 230 ? -4.053 3.285 -17.932 1.00 84.38 230 LYS A N 1
ATOM 1813 C CA . LYS A 1 230 ? -2.934 3.042 -17.020 1.00 84.38 230 LYS A CA 1
ATOM 1814 C C . LYS A 1 230 ? -2.456 1.611 -17.192 1.00 84.38 230 LYS A C 1
ATOM 1816 O O . LYS A 1 230 ? -3.272 0.702 -17.364 1.00 84.38 230 LYS A O 1
ATOM 1821 N N . SER A 1 231 ? -1.150 1.398 -17.067 1.00 87.56 231 SER A N 1
ATOM 1822 C CA . SER A 1 231 ? -0.621 0.038 -17.065 1.00 87.56 231 SER A CA 1
ATOM 1823 C C . SER A 1 231 ? -1.192 -0.756 -15.884 1.00 87.56 231 SER A C 1
ATOM 1825 O O . SER A 1 231 ? -1.439 -0.218 -14.799 1.00 87.56 231 SER A O 1
ATOM 1827 N N . LEU A 1 232 ? -1.406 -2.056 -16.091 1.00 88.50 232 LEU A N 1
ATOM 1828 C CA . LEU A 1 232 ? -1.963 -2.941 -15.066 1.00 88.50 232 LEU A CA 1
ATOM 1829 C C . LEU A 1 232 ? -1.128 -2.924 -13.776 1.00 88.50 232 LEU A C 1
ATOM 1831 O O . LEU A 1 232 ? -1.681 -2.902 -12.679 1.00 88.50 232 LEU A O 1
ATOM 1835 N N . GLU A 1 233 ? 0.198 -2.876 -13.911 1.00 91.31 233 GLU A N 1
ATOM 1836 C CA . GLU A 1 233 ? 1.133 -2.810 -12.788 1.00 91.31 233 GLU A CA 1
ATOM 1837 C C . GLU A 1 233 ? 0.938 -1.534 -11.948 1.00 91.31 233 GLU A C 1
ATOM 1839 O O . GLU A 1 233 ? 0.913 -1.590 -10.716 1.00 91.31 233 GLU A O 1
ATOM 1844 N N . GLU A 1 234 ? 0.745 -0.381 -12.596 1.00 90.44 234 GLU A N 1
ATOM 1845 C CA . GLU A 1 234 ? 0.495 0.895 -11.917 1.00 90.44 234 GLU A CA 1
ATOM 1846 C C . GLU A 1 234 ? -0.856 0.885 -11.185 1.00 90.44 234 GLU A C 1
ATOM 1848 O O . GLU A 1 234 ? -0.943 1.322 -10.033 1.00 90.44 234 GLU A O 1
ATOM 1853 N N . VAL A 1 235 ? -1.903 0.328 -11.807 1.00 92.31 235 VAL A N 1
ATOM 1854 C CA . VAL A 1 235 ? -3.231 0.189 -11.183 1.00 92.31 235 VAL A CA 1
ATOM 1855 C C . VAL A 1 235 ? -3.185 -0.758 -9.986 1.00 92.31 235 VAL A C 1
ATOM 1857 O O . VAL A 1 235 ? -3.759 -0.450 -8.939 1.00 92.31 235 VAL A O 1
ATOM 1860 N N . PHE A 1 236 ? -2.486 -1.887 -10.105 1.00 94.12 236 PHE A N 1
ATOM 1861 C CA . PHE A 1 236 ? -2.336 -2.852 -9.020 1.00 94.12 236 PHE A CA 1
ATOM 1862 C C . PHE A 1 236 ? -1.643 -2.224 -7.803 1.00 94.12 236 PHE A C 1
ATOM 1864 O O . PHE A 1 236 ? -2.163 -2.293 -6.687 1.00 94.12 236 PHE A O 1
ATOM 1871 N N . LYS A 1 237 ? -0.525 -1.515 -8.017 1.00 95.50 237 LYS A N 1
ATOM 1872 C CA . LYS A 1 237 ? 0.187 -0.794 -6.947 1.00 95.50 237 LYS A CA 1
ATOM 1873 C C . LYS A 1 237 ? -0.688 0.282 -6.293 1.00 95.50 237 LYS A C 1
ATOM 1875 O O . LYS A 1 237 ? -0.678 0.417 -5.067 1.00 95.50 237 LYS A O 1
ATOM 1880 N N . ALA A 1 238 ? -1.471 1.022 -7.080 1.00 94.94 238 ALA A N 1
ATOM 1881 C CA . ALA A 1 238 ? -2.395 2.028 -6.558 1.00 94.94 238 ALA A CA 1
ATOM 1882 C C . ALA A 1 238 ? -3.496 1.404 -5.681 1.00 94.94 238 ALA A C 1
ATOM 1884 O O . ALA A 1 238 ? -3.708 1.865 -4.557 1.00 94.94 238 ALA A O 1
ATOM 1885 N N . LYS A 1 239 ? -4.129 0.316 -6.142 1.00 96.81 239 LYS A N 1
ATOM 1886 C CA . LYS A 1 239 ? -5.153 -0.413 -5.376 1.00 96.81 239 LYS A CA 1
ATOM 1887 C C . LYS A 1 239 ? -4.610 -1.003 -4.077 1.00 96.81 239 LYS A C 1
ATOM 1889 O O . LYS A 1 239 ? -5.271 -0.916 -3.047 1.00 96.81 239 LYS A O 1
ATOM 1894 N N . LEU A 1 240 ? -3.392 -1.549 -4.083 1.00 96.88 240 LEU A N 1
ATOM 1895 C CA . LEU A 1 240 ? -2.756 -2.030 -2.852 1.00 96.88 240 LEU A CA 1
ATOM 1896 C C . LEU A 1 240 ? -2.590 -0.909 -1.819 1.00 96.88 240 LEU A C 1
ATOM 1898 O O . LEU A 1 240 ? -2.851 -1.109 -0.632 1.00 96.88 240 LEU A O 1
ATOM 1902 N N . LYS A 1 241 ? -2.175 0.285 -2.257 1.00 97.12 241 LYS A N 1
ATOM 1903 C CA . LYS A 1 241 ? -2.043 1.451 -1.373 1.00 97.12 241 LYS A CA 1
ATOM 1904 C C . LYS A 1 241 ? -3.398 1.901 -0.828 1.00 97.12 241 LYS A C 1
ATOM 1906 O O . LYS A 1 241 ? -3.498 2.234 0.351 1.00 97.12 241 LYS A O 1
ATOM 1911 N N . GLU A 1 242 ? -4.427 1.897 -1.667 1.00 97.69 242 GLU A N 1
ATOM 1912 C CA . GLU A 1 242 ? -5.796 2.201 -1.259 1.00 97.69 242 GLU A CA 1
ATOM 1913 C C . GLU A 1 242 ? -6.302 1.214 -0.203 1.00 97.69 242 GLU A C 1
ATOM 1915 O O . GLU A 1 242 ? -6.761 1.646 0.854 1.00 97.69 242 GLU A O 1
ATOM 1920 N N . ASN A 1 243 ? -6.125 -0.092 -0.422 1.00 98.06 243 ASN A N 1
ATOM 1921 C CA . ASN A 1 243 ? -6.549 -1.113 0.533 1.00 98.06 243 ASN A CA 1
ATOM 1922 C C . ASN A 1 243 ? -5.854 -0.943 1.892 1.00 98.06 243 ASN A C 1
ATOM 1924 O O . ASN A 1 243 ? -6.519 -0.857 2.919 1.00 98.06 243 ASN A O 1
ATOM 1928 N N . ARG A 1 244 ? -4.529 -0.734 1.890 1.00 98.19 244 ARG A N 1
ATOM 1929 C CA . ARG A 1 244 ? -3.760 -0.430 3.112 1.00 98.19 244 ARG A CA 1
ATOM 1930 C C . ARG A 1 244 ? -4.302 0.795 3.854 1.00 98.19 244 ARG A C 1
ATOM 1932 O O . ARG A 1 244 ? -4.325 0.823 5.082 1.00 98.19 244 ARG A O 1
ATOM 1939 N N . ASN A 1 245 ? -4.721 1.831 3.129 1.00 98.06 245 ASN A N 1
ATOM 1940 C CA . ASN A 1 245 ? -5.310 3.021 3.739 1.00 98.06 245 ASN A CA 1
ATOM 1941 C C . ASN A 1 245 ? -6.709 2.746 4.303 1.00 98.06 245 ASN A C 1
ATOM 1943 O O . ASN A 1 245 ? -7.029 3.253 5.377 1.00 98.06 245 ASN A O 1
ATOM 1947 N N . ASN A 1 246 ? -7.521 1.944 3.619 1.00 98.19 246 ASN A N 1
ATOM 1948 C CA . ASN A 1 246 ? -8.842 1.541 4.095 1.00 98.19 246 ASN A CA 1
ATOM 1949 C C . ASN A 1 246 ? -8.744 0.669 5.351 1.00 98.19 246 ASN A C 1
ATOM 1951 O O . ASN A 1 246 ? -9.495 0.885 6.298 1.00 98.19 246 ASN A O 1
ATOM 1955 N N . ASP A 1 247 ? -7.766 -0.232 5.418 1.00 97.62 247 ASP A N 1
ATOM 1956 C CA . ASP A 1 247 ? -7.484 -1.027 6.617 1.00 97.62 247 ASP A CA 1
ATOM 1957 C C . ASP A 1 247 ? -7.091 -0.137 7.796 1.00 97.62 247 ASP A C 1
ATOM 1959 O O . ASP A 1 247 ? -7.628 -0.272 8.894 1.00 97.62 247 ASP A O 1
ATOM 1963 N N . ARG A 1 248 ? -6.231 0.862 7.558 1.00 98.06 248 ARG A N 1
ATOM 1964 C CA . ARG A 1 248 ? -5.880 1.862 8.580 1.00 98.06 248 ARG A CA 1
ATOM 1965 C C . ARG A 1 248 ? -7.091 2.668 9.047 1.00 98.06 248 ARG A C 1
ATOM 1967 O O . ARG A 1 248 ? -7.179 2.970 10.234 1.00 98.06 248 ARG A O 1
ATOM 1974 N N . LYS A 1 249 ? -8.003 3.047 8.144 1.00 98.06 249 LYS A N 1
ATOM 1975 C CA . LYS A 1 249 ? -9.242 3.760 8.503 1.00 98.06 249 LYS A CA 1
ATOM 1976 C C . LYS A 1 249 ? -10.157 2.876 9.348 1.00 98.06 249 LYS A C 1
ATOM 1978 O O . LYS A 1 249 ? -10.503 3.284 10.452 1.00 98.06 249 LYS A O 1
ATOM 1983 N N . ARG A 1 250 ? -10.427 1.643 8.905 1.00 98.38 250 ARG A N 1
ATOM 1984 C CA . ARG A 1 250 ? -11.217 0.658 9.663 1.00 98.38 250 ARG A CA 1
ATOM 1985 C C . ARG A 1 250 ? -10.643 0.405 11.050 1.00 98.38 250 ARG A C 1
ATOM 1987 O O . ARG A 1 250 ? -11.380 0.411 12.026 1.00 98.38 250 ARG A O 1
ATOM 1994 N N . ALA A 1 251 ? -9.324 0.255 11.161 1.00 97.88 251 ALA A N 1
ATOM 1995 C CA . ALA A 1 251 ? -8.671 0.060 12.451 1.00 97.88 251 ALA A CA 1
ATOM 1996 C C . ALA A 1 251 ? -8.854 1.267 13.390 1.00 97.88 251 ALA A C 1
ATOM 1998 O O . ALA A 1 251 ? -9.057 1.089 14.589 1.00 97.88 251 ALA A O 1
ATOM 1999 N N . LYS A 1 252 ? -8.801 2.498 12.864 1.00 98.06 252 LYS A N 1
ATOM 2000 C CA . LYS A 1 252 ? -9.062 3.716 13.651 1.00 98.06 252 LYS A CA 1
ATOM 2001 C C . LYS A 1 252 ? -10.520 3.805 14.096 1.00 98.06 252 LYS A C 1
ATOM 2003 O O . LYS A 1 252 ? -10.776 4.119 15.253 1.00 98.06 252 LYS A O 1
ATOM 2008 N N . GLU A 1 253 ? -11.458 3.518 13.201 1.00 98.19 253 GLU A N 1
ATOM 2009 C CA . GLU A 1 253 ? -12.893 3.506 13.507 1.00 98.19 253 GLU A CA 1
ATOM 2010 C C . GLU A 1 253 ? -13.224 2.462 14.572 1.00 98.19 253 GLU A C 1
ATOM 2012 O O . GLU A 1 253 ? -13.884 2.782 15.558 1.00 98.19 253 GLU A O 1
ATOM 2017 N N . TYR A 1 254 ? -12.682 1.252 14.434 1.00 98.12 254 TYR A N 1
ATOM 2018 C CA . TYR A 1 254 ? -12.837 0.186 15.417 1.00 98.12 254 TYR A CA 1
ATOM 2019 C C . TYR A 1 254 ? -12.302 0.593 16.796 1.00 98.12 254 TYR A C 1
ATOM 2021 O O . TYR A 1 254 ? -12.993 0.449 17.802 1.00 98.12 254 TYR A O 1
ATOM 2029 N N . LYS A 1 255 ? -11.103 1.189 16.857 1.00 98.19 255 LYS A N 1
ATOM 2030 C CA . LYS A 1 255 ? -10.545 1.711 18.116 1.00 98.19 255 LYS A CA 1
ATOM 2031 C C . LYS A 1 255 ? -11.439 2.779 18.743 1.00 98.19 255 LYS A C 1
ATOM 2033 O O . LYS A 1 255 ? -11.698 2.719 19.941 1.00 98.19 255 LYS A O 1
ATOM 2038 N N . LYS A 1 256 ? -11.960 3.708 17.938 1.00 98.12 256 LYS A N 1
ATOM 2039 C CA . LYS A 1 256 ? -12.886 4.743 18.413 1.00 98.12 256 LYS A CA 1
ATOM 2040 C C . LYS A 1 256 ? -14.164 4.132 18.997 1.00 98.12 256 LYS A C 1
ATOM 2042 O O . LYS A 1 256 ? -14.607 4.568 20.055 1.00 98.12 256 LYS A O 1
ATOM 2047 N N . GLN A 1 257 ? -14.731 3.115 18.345 1.00 97.88 257 GLN A N 1
ATOM 2048 C CA . GLN A 1 257 ? -15.907 2.401 18.855 1.00 97.88 257 GLN A CA 1
ATOM 2049 C C . GLN A 1 257 ? -15.607 1.702 20.185 1.00 97.88 257 GLN A C 1
ATOM 2051 O O . GLN A 1 257 ? -16.391 1.817 21.124 1.00 97.88 257 GLN A O 1
ATOM 2056 N N . LEU A 1 258 ? -14.449 1.046 20.310 1.00 97.75 258 LEU A N 1
ATOM 2057 C CA . LEU A 1 258 ? -14.029 0.437 21.575 1.00 97.75 258 LEU A CA 1
ATOM 2058 C C . LEU A 1 258 ? -13.873 1.471 22.696 1.00 97.75 258 LEU A C 1
ATOM 2060 O O . LEU A 1 258 ? -14.293 1.224 23.824 1.00 97.75 258 LEU A O 1
ATOM 2064 N N . GLU A 1 259 ? -13.283 2.629 22.407 1.00 97.12 259 GLU A N 1
ATOM 2065 C CA . GLU A 1 259 ? -13.170 3.724 23.376 1.00 97.12 259 GLU A CA 1
ATOM 2066 C C . GLU A 1 259 ? -14.539 4.267 23.787 1.00 97.12 259 GLU A C 1
ATOM 2068 O O . GLU A 1 259 ? -14.767 4.536 24.965 1.00 97.12 259 GLU A O 1
ATOM 2073 N N . GLU A 1 260 ? -15.469 4.403 22.844 1.00 96.94 260 GLU A N 1
ATOM 2074 C CA . GLU A 1 260 ? -16.837 4.823 23.131 1.00 96.94 260 GLU A CA 1
ATOM 2075 C C . GLU A 1 260 ? -17.569 3.804 24.011 1.00 96.94 260 GLU A C 1
ATOM 2077 O O . GLU A 1 260 ? -18.177 4.185 25.012 1.00 96.94 260 GLU A O 1
ATOM 2082 N N . MET A 1 261 ? -17.465 2.510 23.697 1.00 94.56 261 MET A N 1
ATOM 2083 C CA . MET A 1 261 ? -18.023 1.440 24.527 1.00 94.56 261 MET A CA 1
ATOM 2084 C C . MET A 1 261 ? -17.440 1.480 25.942 1.00 94.56 261 MET A C 1
ATOM 2086 O O . MET A 1 261 ? -18.194 1.440 26.912 1.00 94.56 261 MET A O 1
ATOM 2090 N N . LYS A 1 262 ? -16.119 1.648 26.077 1.00 92.56 262 LYS A N 1
ATOM 2091 C CA . LYS A 1 262 ? -15.462 1.796 27.386 1.00 92.56 262 LYS A CA 1
ATOM 2092 C C . LYS A 1 262 ? -15.978 3.010 28.153 1.00 92.56 262 LYS A C 1
ATOM 2094 O O . LYS A 1 262 ? -16.297 2.879 29.330 1.00 92.56 262 LYS A O 1
ATOM 2099 N N . LYS A 1 263 ? -16.120 4.165 27.497 1.00 92.00 263 LYS A N 1
ATOM 2100 C CA . LYS A 1 263 ? -16.684 5.374 28.118 1.00 92.00 263 LYS A CA 1
ATOM 2101 C C . LYS A 1 263 ? -18.115 5.145 28.601 1.00 92.00 263 LYS A C 1
ATOM 2103 O O . LYS A 1 263 ? -18.440 5.551 29.708 1.00 92.00 263 LYS A O 1
ATOM 2108 N N . ARG A 1 264 ? -18.954 4.466 27.811 1.00 91.25 264 ARG A N 1
ATOM 2109 C CA . ARG A 1 264 ? -20.341 4.131 28.190 1.00 91.25 264 ARG A CA 1
ATOM 2110 C C . ARG A 1 264 ? -20.410 3.210 29.410 1.00 91.25 264 ARG A C 1
ATOM 2112 O O . ARG A 1 264 ? -21.300 3.374 30.235 1.00 91.25 264 ARG A O 1
ATOM 2119 N N . ILE A 1 265 ? -19.481 2.262 29.522 1.00 88.44 265 ILE A N 1
ATOM 2120 C CA . ILE A 1 265 ? -19.376 1.376 30.688 1.00 88.44 265 ILE A CA 1
ATOM 2121 C C . ILE A 1 265 ? -18.900 2.169 31.913 1.00 88.44 265 ILE A C 1
ATOM 2123 O O . ILE A 1 265 ? -19.458 2.026 32.991 1.00 88.44 265 ILE A O 1
ATOM 2127 N N . GLN A 1 266 ? -17.921 3.062 31.753 1.00 85.31 266 GLN A N 1
ATOM 2128 C CA . GLN A 1 266 ? -17.402 3.877 32.859 1.00 85.31 266 GLN A CA 1
ATOM 2129 C C . GLN A 1 266 ? -18.417 4.890 33.401 1.00 85.31 266 GLN A C 1
ATOM 2131 O O . GLN A 1 266 ? -18.480 5.102 34.609 1.00 85.31 266 GLN A O 1
ATOM 2136 N N . THR A 1 267 ? -19.211 5.527 32.535 1.00 87.06 267 THR A N 1
ATOM 2137 C CA . THR A 1 267 ? -20.247 6.480 32.972 1.00 87.06 267 THR A CA 1
ATOM 2138 C C . THR A 1 267 ? -21.405 5.801 33.692 1.00 87.06 267 THR A C 1
ATOM 2140 O O . THR A 1 267 ? -22.087 6.444 34.486 1.00 87.06 267 THR A O 1
ATOM 2143 N N . ARG A 1 268 ? -21.630 4.509 33.431 1.00 87.12 268 ARG A N 1
ATOM 2144 C CA . 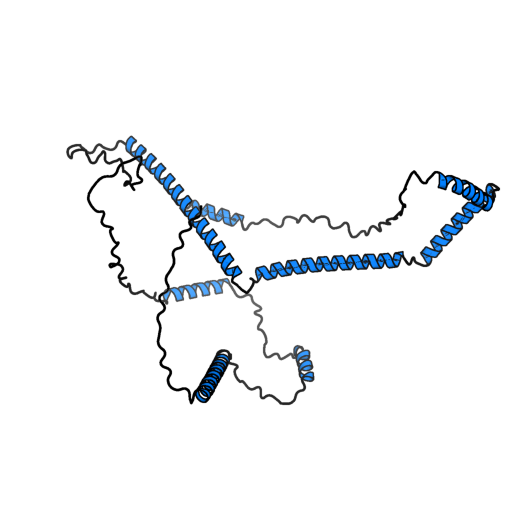ARG A 1 268 ? -22.652 3.686 34.081 1.00 87.12 268 ARG A CA 1
ATOM 2145 C C . ARG A 1 268 ? -21.979 2.559 34.870 1.00 87.12 268 ARG A C 1
ATOM 2147 O O . ARG A 1 268 ? -22.032 1.412 34.427 1.00 87.12 268 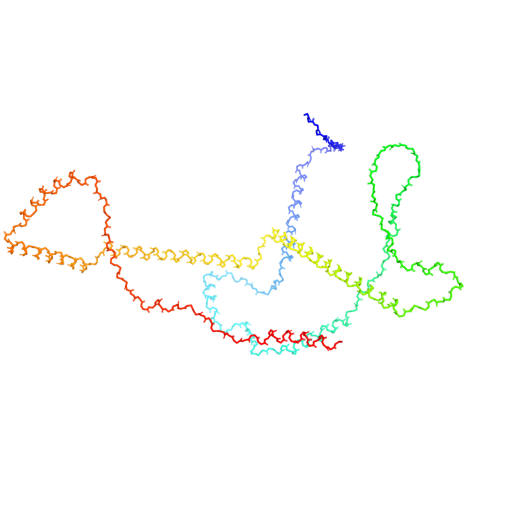ARG A O 1
ATOM 2154 N N . PRO A 1 269 ? -21.351 2.874 36.020 1.00 85.06 269 PRO A N 1
ATOM 2155 C CA . PRO A 1 269 ? -20.724 1.856 36.853 1.00 85.06 269 PRO A CA 1
ATOM 2156 C C . PRO A 1 269 ? -21.763 0.816 37.269 1.00 85.06 269 PRO A C 1
ATOM 2158 O O . PRO A 1 269 ? -22.933 1.152 37.483 1.00 85.06 269 PRO A O 1
ATOM 2161 N N . TYR A 1 270 ? -21.342 -0.440 37.379 1.00 85.69 270 TYR A N 1
ATOM 2162 C CA . TYR A 1 270 ? -22.249 -1.533 37.712 1.00 85.69 270 TYR A CA 1
ATOM 2163 C C . TYR A 1 270 ? -22.872 -1.341 39.099 1.00 85.69 270 TYR A C 1
ATOM 2165 O O . TYR A 1 270 ? -22.259 -0.747 39.984 1.00 85.69 270 TYR A O 1
ATOM 2173 N N . LEU A 1 271 ? -24.073 -1.886 39.316 1.00 89.50 271 LEU A N 1
ATOM 2174 C CA . LEU A 1 271 ? -24.776 -1.753 40.597 1.00 89.50 271 LEU A CA 1
ATOM 2175 C C . LEU A 1 271 ? -23.928 -2.258 41.773 1.00 89.50 271 LEU A C 1
ATOM 2177 O O . LEU A 1 271 ? -23.884 -1.610 42.810 1.00 89.50 271 LEU A O 1
ATOM 2181 N N . PHE A 1 272 ? -23.201 -3.366 41.598 1.00 91.69 272 PHE A N 1
ATOM 2182 C CA . PHE A 1 272 ? -22.300 -3.868 42.634 1.00 91.69 272 PHE A CA 1
ATOM 2183 C C . PHE A 1 272 ? -21.146 -2.895 42.904 1.00 91.69 272 PHE A C 1
ATOM 2185 O O . PHE A 1 272 ? -20.872 -2.628 44.060 1.00 91.69 272 PHE A O 1
ATOM 2192 N N . GLU A 1 273 ? -20.524 -2.287 41.884 1.00 89.94 273 GLU A N 1
ATOM 2193 C CA . GLU A 1 273 ? -19.470 -1.279 42.091 1.00 89.94 273 GLU A CA 1
ATOM 2194 C C . GLU A 1 273 ? -19.998 -0.044 42.822 1.00 89.94 273 GLU A C 1
ATOM 2196 O O . GLU A 1 273 ? -19.296 0.516 43.662 1.00 89.94 273 GLU A O 1
ATOM 2201 N N . GLN A 1 274 ? -21.225 0.387 42.506 1.00 90.44 274 GLN A N 1
ATOM 2202 C CA . GLN A 1 274 ? -21.893 1.483 43.210 1.00 90.44 274 GLN A CA 1
ATOM 2203 C C . GLN A 1 274 ? -22.115 1.120 44.680 1.00 90.44 274 GLN A C 1
ATOM 2205 O O . GLN A 1 274 ? -21.687 1.863 45.558 1.00 90.44 274 GLN A O 1
ATOM 2210 N N . VAL A 1 275 ? -22.688 -0.057 44.948 1.00 95.50 275 VAL A N 1
ATOM 2211 C CA . VAL A 1 275 ? -22.924 -0.552 46.310 1.00 95.50 275 VAL A CA 1
ATOM 2212 C C . VAL A 1 275 ? -21.612 -0.695 47.085 1.00 95.50 275 VAL A C 1
ATOM 2214 O O . VAL A 1 275 ? -21.553 -0.283 48.239 1.00 95.50 275 VAL A O 1
ATOM 2217 N N . THR A 1 276 ? -20.539 -1.199 46.469 1.00 95.44 276 THR A N 1
ATOM 2218 C CA . THR A 1 276 ? -19.223 -1.316 47.117 1.00 95.44 276 THR A CA 1
ATOM 2219 C C . THR A 1 276 ? -18.630 0.053 47.444 1.00 95.44 276 THR A C 1
ATOM 2221 O O . THR A 1 276 ? -18.103 0.238 48.537 1.00 95.44 276 THR A O 1
ATOM 2224 N N . LYS A 1 277 ? -18.735 1.035 46.534 1.00 92.88 277 LYS A N 1
ATOM 2225 C CA . LYS A 1 277 ? -18.291 2.419 46.789 1.00 92.88 277 LYS A CA 1
ATOM 2226 C C . LYS A 1 277 ? -19.092 3.066 47.914 1.00 92.88 277 LYS A C 1
ATOM 2228 O O . LYS A 1 277 ? -18.513 3.723 48.775 1.00 92.88 277 LYS A O 1
ATOM 2233 N N . ASP A 1 278 ? -20.404 2.867 47.922 1.00 95.19 278 ASP A N 1
ATOM 2234 C CA . ASP A 1 278 ? -21.289 3.404 48.950 1.00 95.19 278 ASP A CA 1
ATOM 2235 C C . ASP A 1 278 ? -21.021 2.774 50.313 1.00 95.19 278 ASP A C 1
ATOM 2237 O O . ASP A 1 278 ? -20.976 3.490 51.312 1.00 95.19 278 ASP A O 1
ATOM 2241 N N . LEU A 1 279 ? -20.798 1.460 50.357 1.00 96.69 279 LEU A N 1
ATOM 2242 C CA . LEU A 1 279 ? -20.423 0.751 51.574 1.00 96.69 279 LEU A CA 1
ATOM 2243 C C . LEU A 1 279 ? -19.067 1.235 52.097 1.00 96.69 279 LEU A C 1
ATOM 2245 O O . LEU A 1 279 ? -18.972 1.578 53.269 1.00 96.69 279 LEU A O 1
ATOM 2249 N N . ALA A 1 280 ? -18.056 1.344 51.230 1.00 96.25 280 ALA A N 1
ATOM 2250 C CA . ALA A 1 280 ? -16.733 1.839 51.605 1.00 96.25 280 ALA A CA 1
ATOM 2251 C C . ALA A 1 280 ? -16.779 3.289 52.119 1.00 96.25 280 ALA A C 1
ATOM 2253 O O . ALA A 1 280 ? -16.117 3.622 53.099 1.00 96.25 280 ALA A O 1
ATOM 2254 N N . ARG A 1 281 ? -17.594 4.149 51.493 1.00 96.81 281 ARG A N 1
ATOM 2255 C CA . ARG A 1 281 ? -17.836 5.522 51.959 1.00 96.81 281 ARG A CA 1
ATOM 2256 C C . ARG A 1 281 ? -18.480 5.535 53.345 1.00 96.81 281 ARG A C 1
ATOM 2258 O O . ARG A 1 281 ? -17.965 6.210 54.227 1.00 96.8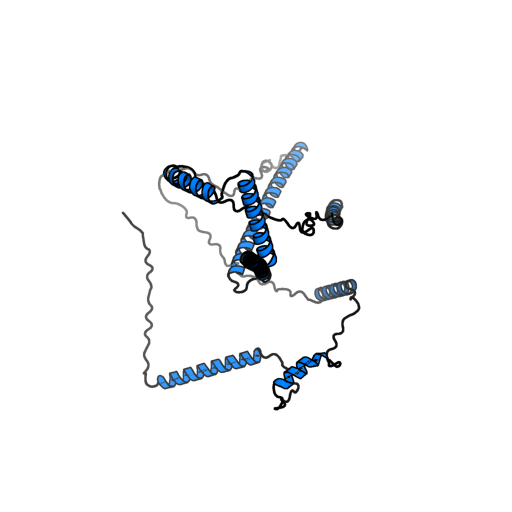1 281 ARG A O 1
ATOM 2265 N N . LYS A 1 282 ? -19.551 4.762 53.551 1.00 96.62 282 LYS A N 1
ATOM 2266 C CA . LYS A 1 282 ? -20.225 4.658 54.856 1.00 96.62 282 LYS A CA 1
ATOM 2267 C C . LYS A 1 282 ? -19.302 4.105 55.935 1.00 96.62 282 LYS A C 1
ATOM 2269 O O . LYS A 1 282 ? -19.314 4.602 57.050 1.00 96.62 282 LYS A O 1
ATOM 2274 N N . GLU A 1 283 ? -18.491 3.104 55.612 1.00 97.12 283 GLU A N 1
ATOM 2275 C CA . GLU A 1 283 ? -17.519 2.535 56.546 1.00 97.12 283 GLU A CA 1
ATOM 2276 C C . GLU A 1 283 ? -16.438 3.560 56.924 1.00 97.12 283 GLU A C 1
ATOM 2278 O O . GLU A 1 283 ? -16.083 3.680 58.094 1.00 97.12 283 GLU A O 1
ATOM 2283 N N . ALA A 1 284 ? -15.941 4.343 55.962 1.00 96.88 284 ALA A N 1
ATOM 2284 C CA . ALA A 1 284 ? -15.002 5.427 56.241 1.00 96.88 284 ALA A CA 1
ATOM 2285 C C . ALA A 1 284 ? -15.630 6.533 57.111 1.00 96.88 284 ALA A C 1
ATOM 2287 O O . ALA A 1 284 ? -14.991 7.002 58.051 1.00 96.88 284 ALA A O 1
ATOM 2288 N N . GLU A 1 285 ? -16.879 6.917 56.832 1.00 94.94 285 GLU A N 1
ATOM 2289 C CA . GLU A 1 285 ? -17.650 7.877 57.636 1.00 94.94 285 GLU A CA 1
ATOM 2290 C C . GLU A 1 285 ? -17.882 7.362 59.063 1.00 94.94 285 GLU A C 1
ATOM 2292 O O . GLU A 1 285 ? -17.663 8.097 60.021 1.00 94.94 285 GLU A O 1
ATOM 2297 N N . GLN A 1 286 ? -18.251 6.088 59.220 1.00 95.38 286 GLN A N 1
ATOM 2298 C CA . GLN A 1 286 ? -18.412 5.447 60.528 1.00 95.38 286 GLN A CA 1
ATOM 2299 C C . GLN A 1 286 ? -17.103 5.445 61.311 1.00 95.38 286 GLN A C 1
ATOM 2301 O O . GLN A 1 286 ? -17.073 5.891 62.452 1.00 95.38 286 GLN A O 1
ATOM 2306 N N . ARG A 1 287 ? -15.995 5.038 60.682 1.00 96.00 287 ARG A N 1
ATOM 2307 C CA . ARG A 1 287 ? -14.673 5.080 61.321 1.00 96.00 287 ARG A CA 1
ATOM 2308 C C . ARG A 1 287 ? -14.303 6.497 61.754 1.00 96.00 287 ARG A C 1
ATOM 2310 O O . ARG A 1 287 ? -13.811 6.680 62.861 1.00 96.00 287 ARG A O 1
ATOM 2317 N N . TYR A 1 288 ? -14.565 7.502 60.919 1.00 94.25 288 TYR A N 1
ATOM 2318 C CA . TYR A 1 288 ? -14.357 8.905 61.280 1.00 94.25 288 TYR A CA 1
ATOM 2319 C C . TYR A 1 288 ? -15.208 9.315 62.493 1.00 94.25 288 TYR A C 1
ATOM 2321 O O . TYR A 1 288 ? -14.675 9.853 63.465 1.00 94.25 288 TYR A O 1
ATOM 2329 N N . GLN A 1 289 ? -16.502 8.998 62.486 1.00 93.44 289 GLN A N 1
ATOM 2330 C CA . GLN A 1 289 ? -17.409 9.254 63.608 1.00 93.44 289 GLN A CA 1
ATOM 2331 C C . GLN A 1 289 ? -16.941 8.597 64.897 1.00 93.44 289 GLN A C 1
ATOM 2333 O O . GLN A 1 289 ? -16.922 9.240 65.944 1.00 93.44 289 GLN A O 1
ATOM 2338 N N . ASP A 1 290 ? -16.543 7.334 64.825 1.00 94.62 290 ASP A N 1
ATOM 2339 C CA . ASP A 1 290 ? -16.083 6.578 65.980 1.00 94.62 290 ASP A CA 1
ATOM 2340 C C . ASP A 1 290 ? -14.794 7.181 66.546 1.00 94.62 290 ASP A C 1
ATOM 2342 O O . ASP A 1 290 ? -14.680 7.341 67.760 1.00 94.62 290 ASP A O 1
ATOM 2346 N N . THR A 1 291 ? -13.867 7.625 65.687 1.00 95.50 291 THR A N 1
ATOM 2347 C CA . THR A 1 291 ? -12.655 8.330 66.140 1.00 95.50 291 THR A CA 1
ATOM 2348 C C . THR A 1 291 ? -12.955 9.680 66.793 1.00 95.50 291 THR A C 1
ATOM 2350 O O . THR A 1 291 ? -12.328 10.022 67.795 1.00 95.50 291 THR A O 1
ATOM 2353 N N . LEU A 1 292 ? -13.932 10.440 66.285 1.00 93.00 292 LEU A N 1
ATOM 2354 C CA . LEU A 1 292 ? -14.347 11.705 66.895 1.00 93.00 292 LEU A CA 1
ATOM 2355 C C . LEU A 1 292 ? -15.021 11.492 68.249 1.00 93.00 292 LEU A C 1
ATOM 2357 O O . LEU A 1 292 ? -14.671 12.161 69.220 1.00 93.00 292 LEU A O 1
ATOM 2361 N N . LYS A 1 293 ? -15.922 10.508 68.332 1.00 91.94 293 LYS A N 1
ATOM 2362 C CA . LYS A 1 293 ? -16.566 10.101 69.585 1.00 91.94 293 LYS A CA 1
ATOM 2363 C C . LYS A 1 293 ? -15.537 9.634 70.609 1.00 91.94 293 LYS A C 1
ATOM 2365 O O . LYS A 1 293 ? -15.621 10.030 71.767 1.00 91.94 293 LYS A O 1
ATOM 2370 N N . GLN A 1 294 ? -14.536 8.856 70.189 1.00 93.56 294 GLN A N 1
ATOM 2371 C CA . GLN A 1 294 ? -13.434 8.426 71.052 1.00 93.56 294 GLN A CA 1
ATOM 2372 C C . GLN A 1 294 ? -12.594 9.610 71.558 1.00 93.56 294 GLN A C 1
ATOM 2374 O O . GLN A 1 294 ? -12.118 9.581 72.690 1.00 93.56 294 GLN A O 1
ATOM 2379 N N . ALA A 1 295 ? -12.452 10.666 70.754 1.00 91.75 295 ALA A N 1
ATOM 2380 C CA . ALA A 1 295 ? -11.814 11.922 71.146 1.00 91.75 295 ALA A CA 1
ATOM 2381 C C . ALA A 1 295 ? -12.740 12.883 71.927 1.00 91.75 295 ALA A C 1
ATOM 2383 O O . ALA A 1 295 ? -12.289 13.951 72.339 1.00 91.75 295 ALA A O 1
ATOM 2384 N N . GLY A 1 296 ? -14.018 12.535 72.133 1.00 90.81 296 GLY A N 1
ATOM 2385 C CA . GLY A 1 296 ? -15.007 13.374 72.819 1.00 90.81 296 GLY A CA 1
ATOM 2386 C C . GLY A 1 296 ? -15.445 14.616 72.032 1.00 90.81 296 GLY A C 1
ATOM 2387 O O . GLY A 1 296 ? -15.879 15.596 72.633 1.00 90.81 296 GLY A O 1
ATOM 2388 N N . LEU A 1 297 ? -15.302 14.604 70.704 1.00 87.69 297 LEU A N 1
ATOM 2389 C CA . LEU A 1 297 ? -15.637 15.720 69.819 1.00 87.69 297 LEU A CA 1
ATOM 2390 C C . LEU A 1 297 ? -16.859 15.383 68.961 1.00 87.69 297 LEU A C 1
ATOM 2392 O O . LEU A 1 297 ? -16.969 14.278 68.436 1.00 87.69 297 LEU A O 1
ATOM 2396 N N . ASP A 1 298 ? -17.741 16.362 68.762 1.00 87.44 298 ASP A N 1
ATOM 2397 C CA . ASP A 1 298 ? -18.869 16.234 67.836 1.00 87.44 298 ASP A CA 1
ATOM 2398 C C . ASP A 1 298 ? -18.484 16.625 66.405 1.00 87.44 298 ASP A C 1
ATOM 2400 O O . ASP A 1 298 ? -17.700 17.551 66.170 1.00 87.44 298 ASP A O 1
ATOM 2404 N N . GLU A 1 299 ? -19.094 15.963 65.419 1.00 87.06 299 GLU A N 1
ATOM 2405 C CA . GLU A 1 299 ? -18.860 16.273 64.004 1.00 87.06 299 GLU A CA 1
ATOM 2406 C C . GLU A 1 299 ? -19.204 17.729 63.652 1.00 87.06 299 GLU A C 1
ATOM 2408 O O . GLU A 1 299 ? -18.494 18.369 62.873 1.00 87.06 299 GLU A O 1
ATOM 2413 N N . ASP A 1 300 ? -20.280 18.275 64.231 1.00 85.00 300 ASP A N 1
ATOM 2414 C CA . ASP A 1 300 ? -20.708 19.657 63.994 1.00 85.00 300 ASP A CA 1
ATOM 2415 C C . ASP A 1 300 ? -19.695 20.670 64.522 1.00 85.00 300 ASP A C 1
ATOM 2417 O O . ASP A 1 300 ? -19.472 21.713 63.903 1.00 85.00 300 ASP A O 1
ATOM 2421 N N . PHE A 1 301 ? -19.007 20.345 65.619 1.00 86.81 301 PHE A N 1
ATOM 2422 C CA . PHE A 1 301 ? -17.923 21.171 66.136 1.00 86.81 301 PHE A CA 1
ATOM 2423 C C . PHE A 1 301 ? -16.768 21.250 65.130 1.00 86.81 301 PHE A C 1
ATOM 2425 O O . PHE A 1 301 ? -16.281 22.345 64.833 1.00 86.81 301 PHE A O 1
ATOM 2432 N N . VAL A 1 302 ? -16.377 20.117 64.536 1.00 86.69 302 VAL A N 1
ATOM 2433 C CA . VAL A 1 302 ? -15.334 20.077 63.498 1.00 86.69 302 VAL A CA 1
ATOM 2434 C C . VAL A 1 302 ? -15.786 20.828 62.243 1.00 86.69 302 VAL A C 1
ATOM 2436 O O . VAL A 1 302 ? -15.041 21.669 61.736 1.00 86.69 302 VAL A O 1
ATOM 2439 N N . ARG A 1 303 ? -17.023 20.613 61.773 1.00 87.00 303 ARG A N 1
ATOM 2440 C CA . ARG A 1 303 ? -17.595 21.335 60.620 1.00 87.00 303 ARG A CA 1
ATOM 2441 C C . ARG A 1 303 ? -17.591 22.854 60.829 1.00 87.00 303 ARG A C 1
ATOM 2443 O O . ARG A 1 303 ? -17.162 23.584 59.934 1.00 87.00 303 ARG A O 1
ATOM 2450 N N . ASN A 1 304 ? -17.985 23.331 62.009 1.00 85.69 304 ASN A N 1
ATOM 2451 C CA . ASN A 1 304 ? -18.023 24.758 62.344 1.00 85.69 304 ASN A CA 1
ATOM 2452 C C . ASN A 1 304 ? -16.618 25.378 62.433 1.00 85.69 304 ASN A C 1
ATOM 2454 O O . ASN A 1 304 ? -16.395 26.491 61.950 1.00 85.69 304 ASN A O 1
ATOM 2458 N N . L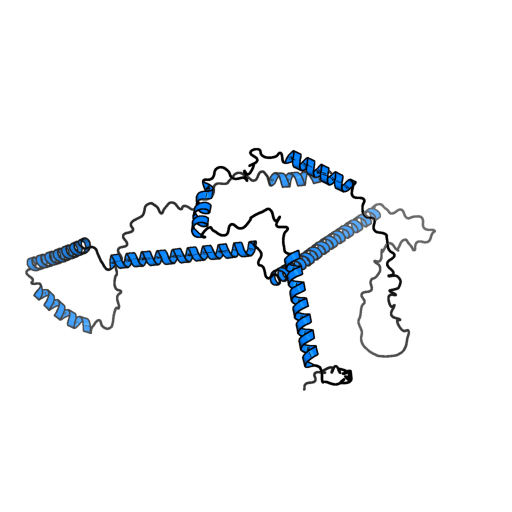YS A 1 305 ? -15.638 24.653 62.988 1.00 83.94 305 LYS A N 1
ATOM 2459 C CA . LYS A 1 305 ? -14.234 25.100 63.028 1.00 83.94 305 LYS A CA 1
ATOM 2460 C C . LYS A 1 305 ? -13.597 25.148 61.639 1.00 83.94 305 LYS A C 1
ATOM 2462 O O . LYS A 1 305 ? -12.858 26.090 61.347 1.00 83.94 305 LYS A O 1
ATOM 2467 N N . VAL A 1 306 ? -13.918 24.189 60.767 1.00 76.88 306 VAL A N 1
ATOM 2468 C CA . VAL A 1 306 ? -13.462 24.172 59.366 1.00 76.88 306 VAL A CA 1
ATOM 2469 C C . VAL A 1 306 ? -14.101 25.304 58.561 1.00 76.88 306 VAL A C 1
ATOM 2471 O O . VAL A 1 306 ? -13.415 25.954 57.782 1.00 76.88 306 VAL A O 1
ATOM 2474 N N . GLN A 1 307 ? -15.387 25.609 58.750 1.00 70.25 307 GLN A N 1
ATOM 2475 C CA . GLN A 1 307 ? -16.030 26.740 58.065 1.00 70.25 307 GLN A CA 1
ATOM 2476 C C . GLN A 1 307 ? -15.456 28.096 58.505 1.00 70.25 307 GLN A C 1
ATOM 2478 O O . GLN A 1 307 ? -15.190 28.948 57.656 1.00 70.25 307 GLN A O 1
ATOM 2483 N N . GLY A 1 308 ? -15.191 28.273 59.804 1.00 67.00 308 GLY A N 1
ATOM 2484 C CA . GLY A 1 308 ? -14.572 29.489 60.341 1.00 67.00 308 GLY A CA 1
ATOM 2485 C C . GLY A 1 308 ? -13.135 29.722 59.860 1.00 67.00 308 GLY A C 1
ATOM 2486 O O . GLY A 1 308 ? -12.742 30.861 59.639 1.00 67.00 308 GLY A O 1
ATOM 2487 N N . THR A 1 309 ? -12.361 28.658 59.631 1.00 63.38 309 THR A N 1
ATOM 2488 C CA . THR A 1 309 ? -10.989 28.741 59.088 1.00 63.38 309 THR A CA 1
ATOM 2489 C C . THR A 1 309 ? -10.968 28.847 57.562 1.00 63.38 309 THR A C 1
ATOM 2491 O O . THR A 1 309 ? -10.201 29.633 57.011 1.00 63.38 309 THR A O 1
ATOM 2494 N N . ARG A 1 310 ? -11.868 28.151 56.858 1.00 59.78 310 ARG A N 1
ATOM 2495 C CA . ARG A 1 310 ? -12.007 28.204 55.395 1.00 59.78 310 ARG A CA 1
ATOM 2496 C C . ARG A 1 310 ? -12.419 29.596 54.899 1.00 59.78 310 ARG A C 1
ATOM 2498 O O . ARG A 1 310 ? -11.891 30.051 53.891 1.00 59.78 310 ARG A O 1
ATOM 2505 N N . ALA A 1 311 ? -13.297 30.304 55.613 1.00 57.81 311 ALA A N 1
ATOM 2506 C CA . ALA A 1 311 ? -13.667 31.689 55.287 1.00 57.81 311 ALA A CA 1
ATOM 2507 C C . ALA A 1 311 ? -12.490 32.686 55.394 1.00 57.81 311 ALA A C 1
ATOM 2509 O O . ALA A 1 311 ? -12.473 33.690 54.683 1.00 57.81 311 ALA A O 1
ATOM 2510 N N . VAL A 1 312 ? -11.501 32.395 56.246 1.00 58.69 312 VAL A N 1
ATOM 2511 C CA . VAL A 1 312 ? -10.261 33.180 56.388 1.00 58.69 312 VAL A CA 1
ATOM 2512 C C . VAL A 1 312 ? -9.245 32.777 55.313 1.00 58.69 312 VAL A C 1
ATOM 2514 O O . VAL A 1 312 ? -8.657 33.634 54.662 1.00 58.69 312 VAL A O 1
ATOM 2517 N N . GLN A 1 313 ? -9.125 31.478 55.033 1.00 53.94 313 GLN A N 1
ATOM 2518 C CA . GLN A 1 313 ? -8.186 30.915 54.060 1.00 53.94 313 GLN A CA 1
ATOM 2519 C C . GLN A 1 313 ? -8.507 31.286 52.596 1.00 53.94 313 GLN A C 1
ATOM 2521 O O . GLN A 1 313 ? -7.592 31.508 51.805 1.00 53.94 313 GLN A O 1
ATOM 2526 N N . TRP A 1 314 ? -9.787 31.438 52.224 1.00 48.94 314 TRP A N 1
ATOM 2527 C CA . TRP A 1 314 ? -10.181 31.877 50.872 1.00 48.94 314 TRP A CA 1
ATOM 2528 C C . TRP A 1 314 ? -9.795 33.327 50.538 1.00 48.94 314 TRP A C 1
ATOM 2530 O O . TRP A 1 314 ? -9.719 33.662 49.359 1.00 48.94 314 TRP A O 1
ATOM 2540 N N . LYS A 1 315 ? -9.544 34.184 51.539 1.00 51.53 315 LYS A N 1
ATOM 2541 C CA . LYS A 1 315 ? -9.051 35.556 51.317 1.00 51.53 315 LYS A CA 1
ATOM 2542 C C . LYS A 1 315 ? -7.541 35.629 51.086 1.00 51.53 315 LYS A C 1
ATOM 2544 O O . LYS A 1 315 ? -7.081 36.612 50.524 1.00 51.53 315 LYS A O 1
ATOM 2549 N N . GLU A 1 316 ? -6.791 34.611 51.497 1.00 53.41 316 GLU A N 1
ATOM 2550 C CA . GLU A 1 316 ? -5.322 34.604 51.443 1.00 53.41 316 GLU A CA 1
ATOM 2551 C C . GLU A 1 316 ? -4.774 33.681 50.337 1.00 53.41 316 GLU A C 1
ATOM 2553 O O . GLU A 1 316 ? -3.641 33.831 49.894 1.00 53.41 316 GLU A O 1
ATOM 2558 N N . GLN A 1 317 ? -5.594 32.763 49.811 1.00 44.38 317 GLN A N 1
ATOM 2559 C CA . GLN A 1 317 ? -5.205 31.822 48.749 1.00 44.38 317 GLN A CA 1
ATOM 2560 C C . GLN A 1 317 ? -5.586 32.249 47.320 1.00 44.38 317 GLN A C 1
ATOM 2562 O O . GLN A 1 317 ? -5.387 31.475 46.386 1.00 44.38 317 GLN A O 1
ATOM 2567 N N . SER A 1 318 ? -6.087 33.471 47.099 1.00 49.81 318 SER A N 1
ATOM 2568 C CA . SER A 1 318 ? -6.344 33.968 45.737 1.00 49.81 318 SER A CA 1
ATOM 2569 C C . SER A 1 318 ? -5.078 34.321 44.942 1.00 49.81 318 SER A C 1
ATOM 2571 O O . SER A 1 318 ? -5.203 34.664 43.770 1.00 49.81 318 SER A O 1
ATOM 2573 N N . GLU A 1 319 ? -3.875 34.218 45.526 1.00 51.69 319 GLU A N 1
ATOM 2574 C CA . GLU A 1 319 ? -2.623 34.570 44.833 1.00 51.69 319 GLU A CA 1
ATOM 2575 C C . GLU A 1 319 ? -1.600 33.443 44.643 1.00 51.69 319 GLU A C 1
ATOM 2577 O O . GLU A 1 319 ? -0.696 33.613 43.828 1.00 51.69 319 GLU A O 1
ATOM 2582 N N . ILE A 1 320 ? -1.710 32.271 45.284 1.00 53.91 320 ILE A N 1
ATOM 2583 C CA . ILE A 1 320 ? -0.709 31.207 45.081 1.00 53.91 320 ILE A CA 1
ATOM 2584 C C . ILE A 1 320 ? -1.360 29.824 44.986 1.00 53.91 320 ILE A C 1
ATOM 2586 O O . ILE A 1 320 ? -2.002 29.336 45.909 1.00 53.91 320 ILE A O 1
ATOM 2590 N N . HIS A 1 321 ? -1.054 29.173 43.862 1.00 43.25 321 HIS A N 1
ATOM 2591 C CA . HIS A 1 321 ? -1.179 27.745 43.576 1.00 43.25 321 HIS A CA 1
ATOM 2592 C C . HIS A 1 321 ? -2.508 27.236 42.992 1.00 43.25 321 HIS A C 1
ATOM 2594 O O . HIS A 1 321 ? -3.300 26.543 43.628 1.00 43.25 321 HIS A O 1
ATOM 2600 N N . ALA A 1 322 ? -2.652 27.417 41.675 1.00 53.41 322 ALA A N 1
ATOM 2601 C CA . ALA A 1 322 ? -3.301 26.409 40.844 1.00 53.41 322 ALA A CA 1
ATOM 2602 C C . ALA A 1 322 ? -2.535 25.080 41.010 1.00 53.41 322 ALA A C 1
ATOM 2604 O O . ALA A 1 322 ? -1.412 24.941 40.530 1.00 53.41 322 ALA A O 1
ATOM 2605 N N . CYS A 1 323 ? -3.106 24.121 41.739 1.00 45.41 323 CYS A N 1
ATOM 2606 C CA . CYS A 1 323 ? -2.571 22.765 41.854 1.00 45.41 323 CYS A CA 1
ATOM 2607 C C . CYS A 1 323 ? -3.498 21.784 41.118 1.00 45.41 323 CYS A C 1
ATOM 2609 O O . CYS A 1 323 ? -4.722 21.922 41.204 1.00 45.41 323 CYS A O 1
ATOM 2611 N N . PRO A 1 324 ? -2.943 20.837 40.346 1.00 45.28 324 PRO A N 1
ATOM 2612 C CA . PRO A 1 324 ? -3.691 20.086 39.355 1.00 45.28 324 PRO A CA 1
ATOM 2613 C C . PRO A 1 324 ? -4.560 19.010 40.008 1.00 45.28 324 PRO A C 1
ATOM 2615 O O . PRO A 1 324 ? -4.154 18.317 40.937 1.00 45.28 324 PRO A O 1
ATOM 2618 N N . SER A 1 325 ? -5.760 18.853 39.457 1.00 40.72 325 SER A N 1
ATOM 2619 C CA . SER A 1 325 ? -6.684 17.760 39.740 1.00 40.72 325 SER A CA 1
ATOM 2620 C C . SER A 1 325 ? -6.007 16.408 39.483 1.00 40.72 325 SER A C 1
ATOM 2622 O O . SER A 1 325 ? -5.796 16.008 38.333 1.00 40.72 325 SER A O 1
ATOM 2624 N N . THR A 1 326 ? -5.677 15.699 40.561 1.00 41.69 326 THR A N 1
ATOM 2625 C CA . THR A 1 326 ? -5.282 14.290 40.560 1.00 41.69 326 THR A CA 1
ATOM 2626 C C . THR A 1 326 ? -6.485 13.432 40.181 1.00 41.69 326 THR A C 1
ATOM 2628 O O . THR A 1 326 ? -7.236 12.927 41.007 1.00 41.69 326 THR A O 1
ATOM 2631 N N . HIS A 1 327 ? -6.671 13.251 38.879 1.00 40.78 327 HIS A N 1
ATOM 2632 C CA . HIS A 1 327 ? -7.365 12.089 38.351 1.00 40.78 327 HIS A CA 1
ATOM 2633 C C . HIS A 1 327 ? -6.375 10.925 38.424 1.00 40.78 327 HIS A C 1
ATOM 2635 O O . HIS A 1 327 ? -5.655 10.630 37.469 1.00 40.78 327 HIS A O 1
ATOM 2641 N N . GLU A 1 328 ? -6.302 10.281 39.588 1.00 42.19 328 GLU A N 1
ATOM 2642 C CA . GLU A 1 328 ? -5.629 8.993 39.718 1.00 42.19 328 GLU A CA 1
ATOM 2643 C C . GLU A 1 328 ? -6.362 7.981 38.836 1.00 42.19 328 GLU A C 1
ATOM 2645 O O . GLU A 1 328 ? -7.356 7.358 39.197 1.00 42.19 328 GLU A O 1
ATOM 2650 N N . THR A 1 329 ? -5.881 7.859 37.603 1.00 40.62 329 THR A N 1
ATOM 2651 C CA . THR A 1 329 ? -6.240 6.758 36.726 1.00 40.62 329 THR A CA 1
ATOM 2652 C C . THR A 1 329 ? -5.460 5.558 37.232 1.00 40.62 329 THR A C 1
ATOM 2654 O O . THR A 1 329 ? -4.332 5.318 36.799 1.00 40.62 329 THR A O 1
ATOM 2657 N N . THR A 1 330 ? -6.047 4.803 38.160 1.00 44.75 330 THR A N 1
ATOM 2658 C CA . THR A 1 330 ? -5.593 3.451 38.482 1.00 44.75 330 THR A CA 1
ATOM 2659 C C . THR A 1 330 ? -5.713 2.613 37.211 1.00 44.75 330 THR A C 1
ATOM 2661 O O . THR A 1 330 ? -6.754 2.043 36.887 1.00 44.75 330 THR A O 1
ATOM 2664 N N . LYS A 1 331 ? -4.635 2.585 36.426 1.00 46.12 331 LYS A N 1
ATOM 2665 C CA . LYS A 1 331 ? -4.448 1.634 35.339 1.00 46.12 331 LYS A CA 1
ATOM 2666 C C . LYS A 1 331 ? -4.257 0.265 35.984 1.00 46.12 331 LYS A C 1
ATOM 2668 O O . LYS A 1 331 ? -3.130 -0.148 36.234 1.00 46.12 331 LYS A O 1
ATOM 2673 N N . PHE A 1 332 ? -5.346 -0.460 36.223 1.00 40.97 332 PHE A N 1
ATOM 2674 C CA . PHE A 1 332 ? -5.259 -1.913 36.292 1.00 40.97 332 PHE A CA 1
ATOM 2675 C C . PHE A 1 332 ? -4.857 -2.398 34.900 1.00 40.97 332 PHE A C 1
ATOM 2677 O O . PHE A 1 332 ? -5.678 -2.546 33.995 1.00 40.97 332 PHE A O 1
ATOM 2684 N N . SER A 1 333 ? -3.549 -2.563 34.715 1.00 37.59 333 SER A N 1
ATOM 2685 C CA . SER A 1 333 ? -2.999 -3.362 33.635 1.00 37.59 333 SER A CA 1
ATOM 2686 C C . SER A 1 333 ? -3.454 -4.794 33.889 1.00 37.59 333 SER A C 1
ATOM 2688 O O . SER A 1 333 ? -2.816 -5.543 34.626 1.00 37.59 333 SER A O 1
ATOM 2690 N N . ILE A 1 334 ? -4.598 -5.170 33.314 1.00 46.75 334 ILE A N 1
ATOM 2691 C CA . ILE A 1 334 ? -4.846 -6.572 33.004 1.00 46.75 334 ILE A CA 1
ATOM 2692 C C . ILE A 1 334 ? -3.792 -6.897 31.956 1.00 46.75 334 ILE A C 1
ATOM 2694 O O . ILE A 1 334 ? -3.942 -6.592 30.772 1.00 46.75 334 ILE A O 1
ATOM 2698 N N . ARG A 1 335 ? -2.669 -7.420 32.445 1.00 42.78 335 ARG A N 1
ATOM 2699 C CA . ARG A 1 335 ? -1.624 -8.022 31.639 1.00 42.78 335 ARG A CA 1
ATOM 2700 C C . ARG A 1 335 ? -2.299 -9.188 30.926 1.00 42.78 335 ARG A C 1
ATOM 2702 O O . ARG A 1 335 ? -2.528 -10.234 31.519 1.00 42.78 335 ARG A O 1
ATOM 2709 N N . ASN A 1 336 ? -2.715 -8.954 29.688 1.00 39.50 336 ASN A N 1
ATOM 2710 C CA . ASN A 1 336 ? -3.084 -10.011 28.764 1.00 39.50 336 ASN A CA 1
ATOM 2711 C C . ASN A 1 336 ? -1.792 -10.815 28.542 1.00 39.50 336 ASN A C 1
ATOM 2713 O O . ASN A 1 336 ? -0.854 -10.239 27.991 1.00 39.50 336 ASN A O 1
ATOM 2717 N N . PRO A 1 337 ? -1.684 -12.096 28.939 1.00 46.59 337 PRO A N 1
ATOM 2718 C CA . PRO A 1 337 ? -0.456 -12.874 28.736 1.00 46.59 337 PRO A CA 1
ATOM 2719 C C . PRO A 1 337 ? -0.171 -13.192 27.259 1.00 46.59 337 PRO A C 1
ATOM 2721 O O . PRO A 1 337 ? 0.742 -13.946 26.956 1.00 46.59 337 PRO A O 1
ATOM 2724 N N . GLN A 1 338 ? -0.963 -12.648 26.332 1.00 43.38 338 GLN A N 1
ATOM 2725 C CA . GLN A 1 338 ? -0.985 -13.045 24.929 1.00 43.38 338 GLN A CA 1
ATOM 2726 C C . GLN A 1 338 ? -0.577 -11.917 23.971 1.00 43.38 338 GLN A C 1
ATOM 2728 O O . GLN A 1 338 ? -0.972 -11.924 22.808 1.00 43.38 338 GLN A O 1
ATOM 2733 N N . GLN A 1 339 ? 0.186 -10.931 24.458 1.00 45.44 339 GLN A N 1
ATOM 2734 C CA . GLN A 1 339 ? 0.784 -9.880 23.621 1.00 45.44 339 GLN A CA 1
ATOM 2735 C C . GLN A 1 339 ? 2.315 -9.766 23.719 1.00 45.44 339 GLN A C 1
ATOM 2737 O O . GLN A 1 339 ? 2.874 -8.932 23.018 1.00 45.44 339 GLN A O 1
ATOM 2742 N N . ASP A 1 340 ? 2.988 -10.649 24.465 1.00 38.66 340 ASP A N 1
ATOM 2743 C CA . ASP A 1 340 ? 4.460 -10.752 24.489 1.00 38.66 340 ASP A CA 1
ATOM 2744 C C . ASP A 1 340 ? 4.951 -11.997 23.726 1.00 38.66 340 ASP A C 1
ATOM 2746 O O . ASP A 1 340 ? 5.750 -12.790 24.213 1.00 38.66 340 ASP A O 1
ATOM 2750 N N . LEU A 1 341 ? 4.435 -12.185 22.511 1.00 50.19 341 LEU A N 1
ATOM 2751 C CA . LEU A 1 341 ? 4.955 -13.155 21.541 1.00 50.19 341 LEU A CA 1
ATOM 2752 C C . LEU A 1 341 ? 4.893 -12.555 20.131 1.00 50.19 341 LEU A C 1
ATOM 2754 O O . LEU A 1 341 ? 4.353 -13.129 19.199 1.00 50.19 341 LEU A O 1
ATOM 2758 N N . GLU A 1 342 ? 5.424 -11.345 20.001 1.00 47.28 342 GLU A N 1
ATOM 2759 C CA . GLU A 1 342 ? 5.907 -10.799 18.729 1.00 47.28 342 GLU A CA 1
ATOM 2760 C C . GLU A 1 342 ? 7.317 -10.258 19.008 1.00 47.28 342 GLU A C 1
ATOM 2762 O O . GLU A 1 342 ? 7.604 -9.062 18.948 1.00 47.28 342 GLU A O 1
ATOM 2767 N N . GLU A 1 343 ? 8.192 -11.179 19.416 1.00 38.00 343 GLU A N 1
ATOM 2768 C CA . GLU A 1 343 ? 9.623 -11.080 19.155 1.00 38.00 343 GLU A CA 1
ATOM 2769 C C . GLU A 1 343 ? 9.788 -10.870 17.637 1.00 38.00 343 GLU A C 1
ATOM 2771 O O . GLU A 1 343 ? 9.079 -11.524 16.861 1.00 38.00 343 GLU A O 1
ATOM 2776 N N . PRO A 1 344 ? 10.650 -9.952 17.160 1.00 40.31 344 PRO A N 1
ATOM 2777 C CA . PRO A 1 344 ? 10.934 -9.888 15.741 1.00 40.31 344 PRO A CA 1
ATOM 2778 C C . PRO A 1 344 ? 11.610 -11.207 15.384 1.00 40.31 344 PRO A C 1
ATOM 2780 O O . PRO A 1 344 ? 12.767 -11.425 15.728 1.00 40.31 344 PRO A O 1
ATOM 2783 N N . LEU A 1 345 ? 10.861 -12.094 14.731 1.00 33.50 345 LEU A N 1
ATOM 2784 C CA . LEU A 1 345 ? 11.398 -13.301 14.137 1.00 33.50 345 LEU A CA 1
ATOM 2785 C C . LEU A 1 345 ? 12.451 -12.848 13.116 1.00 33.50 345 LEU A C 1
ATOM 2787 O O . LEU A 1 345 ? 12.128 -12.486 11.980 1.00 33.50 345 LEU A O 1
ATOM 2791 N N . GLU A 1 346 ? 13.715 -12.821 13.537 1.00 47.38 346 GLU A N 1
ATOM 2792 C CA . GLU A 1 346 ? 14.822 -13.028 12.623 1.00 47.38 346 GLU A CA 1
ATOM 2793 C C . GLU A 1 346 ? 14.484 -14.310 11.871 1.00 47.38 346 GLU A C 1
ATOM 2795 O O . GLU A 1 346 ? 14.336 -15.388 12.450 1.00 47.38 346 GLU A O 1
ATOM 2800 N N . GLN A 1 347 ? 14.250 -14.170 10.569 1.00 38.00 347 GLN A N 1
ATOM 2801 C CA . GLN A 1 347 ? 14.124 -15.331 9.717 1.00 38.00 347 GLN A CA 1
ATOM 2802 C C . GLN A 1 347 ? 15.418 -16.137 9.855 1.00 38.00 347 GLN A C 1
ATOM 2804 O O . GLN A 1 347 ? 16.495 -15.579 9.623 1.00 38.00 347 GLN A O 1
ATOM 2809 N N . PRO A 1 348 ? 15.345 -17.437 10.182 1.00 37.03 348 PRO A N 1
ATOM 2810 C CA . PRO A 1 348 ? 16.476 -18.305 9.972 1.00 37.03 348 PRO A CA 1
ATOM 2811 C C . PRO A 1 348 ? 16.760 -18.322 8.473 1.00 37.03 348 PRO A C 1
ATOM 2813 O O . PRO A 1 348 ? 15.874 -18.540 7.643 1.00 37.03 348 PRO A O 1
ATOM 2816 N N . THR A 1 349 ? 18.021 -18.059 8.163 1.00 45.94 349 THR A N 1
ATOM 2817 C CA . THR A 1 349 ? 18.741 -18.445 6.958 1.00 45.94 349 THR A CA 1
ATOM 2818 C C . THR A 1 349 ? 18.097 -19.662 6.284 1.00 45.94 349 THR A C 1
ATOM 2820 O O . THR A 1 349 ? 18.266 -20.798 6.724 1.00 45.94 349 THR A O 1
ATOM 2823 N N . GLY A 1 350 ? 17.345 -19.419 5.209 1.00 32.12 350 GLY A N 1
ATOM 2824 C CA . GLY A 1 350 ? 17.019 -20.448 4.225 1.00 32.12 350 GLY A CA 1
ATOM 2825 C C . GLY A 1 350 ? 18.285 -20.836 3.454 1.00 32.12 350 GLY A C 1
ATOM 2826 O O . GLY A 1 350 ? 19.217 -20.030 3.374 1.00 32.12 350 GLY A O 1
ATOM 2827 N N . PRO A 1 351 ? 18.361 -22.069 2.930 1.00 38.78 351 PRO A N 1
ATOM 2828 C CA . PRO A 1 351 ? 19.591 -22.624 2.397 1.00 38.78 351 PRO A CA 1
ATOM 2829 C C . PRO A 1 351 ? 20.107 -21.774 1.240 1.00 38.78 351 PRO A C 1
ATOM 2831 O O . PRO A 1 351 ? 19.348 -21.291 0.400 1.00 38.78 351 PRO A O 1
ATOM 2834 N N . LYS A 1 352 ? 21.427 -21.612 1.264 1.00 37.12 352 LYS A N 1
ATOM 2835 C CA . LYS A 1 352 ? 22.268 -20.979 0.260 1.00 37.12 352 LYS A CA 1
ATOM 2836 C C . LYS A 1 352 ? 21.731 -21.192 -1.154 1.00 37.12 352 LYS A C 1
ATOM 2838 O O . LYS A 1 352 ? 21.476 -22.305 -1.606 1.00 37.12 352 LYS A O 1
ATOM 2843 N N . THR A 1 353 ? 21.634 -20.072 -1.844 1.00 43.00 353 THR A N 1
ATOM 2844 C CA . THR A 1 353 ? 21.826 -19.895 -3.277 1.00 43.00 353 THR A CA 1
ATOM 2845 C C . THR A 1 353 ? 23.042 -20.688 -3.785 1.00 43.00 353 THR A C 1
ATOM 2847 O O . THR A 1 353 ? 24.106 -20.132 -4.002 1.00 43.00 353 THR A O 1
ATOM 2850 N N . GLU A 1 354 ? 22.887 -21.988 -4.043 1.00 42.66 354 GLU A N 1
ATOM 2851 C CA . GLU A 1 354 ? 23.862 -22.773 -4.829 1.00 42.66 354 GLU A CA 1
ATOM 2852 C C . GLU A 1 354 ? 23.641 -22.624 -6.349 1.00 42.66 354 GLU A C 1
ATOM 2854 O O . GLU A 1 354 ? 24.372 -23.188 -7.154 1.00 42.66 354 GLU A O 1
ATOM 2859 N N . GLN A 1 355 ? 22.651 -21.836 -6.783 1.00 42.62 355 GLN A N 1
ATOM 2860 C CA . GLN A 1 355 ? 22.358 -21.636 -8.210 1.00 42.62 355 GLN A CA 1
ATOM 2861 C C . GLN A 1 355 ? 22.952 -20.350 -8.801 1.00 42.62 355 GLN A C 1
ATOM 2863 O O . GLN A 1 355 ? 23.093 -20.262 -10.019 1.00 42.62 355 GLN A O 1
ATOM 2868 N N . GLU A 1 356 ? 23.342 -19.373 -7.975 1.00 46.50 356 GLU A N 1
ATOM 2869 C CA . GLU A 1 356 ? 23.986 -18.146 -8.469 1.00 46.50 356 GLU A CA 1
ATOM 2870 C C . GLU A 1 356 ? 25.518 -18.256 -8.504 1.00 46.50 356 GLU A C 1
ATOM 2872 O O . GLU A 1 356 ? 26.115 -17.757 -9.457 1.00 46.50 356 GLU A O 1
ATOM 2877 N N . GLU A 1 357 ? 26.160 -18.985 -7.583 1.00 44.88 357 GLU A N 1
ATOM 2878 C CA . GLU A 1 357 ? 27.622 -19.199 -7.615 1.00 44.88 357 GLU A CA 1
ATOM 2879 C C . GLU A 1 357 ? 28.065 -20.057 -8.817 1.00 44.88 357 GLU A C 1
ATOM 2881 O O . GLU A 1 357 ? 29.040 -19.716 -9.490 1.00 44.88 357 GLU A O 1
ATOM 2886 N N . LEU A 1 358 ? 27.268 -21.059 -9.215 1.00 45.88 358 LEU A N 1
ATOM 2887 C CA . LEU A 1 358 ? 27.526 -21.859 -10.423 1.00 45.88 358 LEU A CA 1
ATOM 2888 C C . LEU A 1 358 ? 27.412 -21.054 -11.728 1.00 45.88 358 LEU A C 1
ATOM 2890 O O . LEU A 1 358 ? 27.948 -21.463 -12.756 1.00 45.88 358 LEU A O 1
ATOM 2894 N N . SER A 1 359 ? 26.729 -19.905 -11.714 1.00 47.91 359 SER A N 1
ATOM 2895 C CA . SER A 1 359 ? 26.614 -19.045 -12.898 1.00 47.91 359 SER A CA 1
ATOM 2896 C C . SER A 1 359 ? 27.841 -18.149 -13.105 1.00 47.91 359 SER A C 1
ATOM 2898 O O . SER A 1 359 ? 28.165 -17.816 -14.247 1.00 47.91 359 SER A O 1
ATOM 2900 N N . TYR A 1 360 ? 28.557 -17.817 -12.024 1.00 45.22 360 TYR A N 1
ATOM 2901 C CA . TYR A 1 360 ? 29.796 -17.042 -12.086 1.00 45.22 360 TYR A CA 1
ATOM 2902 C C . TYR A 1 360 ? 31.019 -17.934 -12.344 1.00 45.22 360 TYR A C 1
ATOM 2904 O O . TYR A 1 360 ? 31.859 -17.566 -13.164 1.00 45.22 360 TYR A O 1
ATOM 2912 N N . GLU A 1 361 ? 31.075 -19.149 -11.787 1.00 50.34 361 GLU A N 1
ATOM 2913 C CA . GLU A 1 361 ? 32.159 -20.102 -12.089 1.00 50.34 361 GLU A CA 1
ATOM 2914 C C . GLU A 1 361 ? 32.121 -20.629 -13.534 1.00 50.34 361 GLU A C 1
ATOM 2916 O O . GLU A 1 361 ? 33.165 -20.856 -14.150 1.00 50.34 361 GLU A O 1
ATOM 2921 N N . LEU A 1 362 ? 30.939 -20.782 -14.139 1.00 52.72 362 LEU A N 1
ATOM 2922 C CA . LEU A 1 362 ? 30.825 -21.252 -15.528 1.00 52.72 362 LEU A CA 1
ATOM 2923 C C . LEU A 1 362 ? 31.236 -20.169 -16.546 1.00 52.72 362 LEU A C 1
ATOM 2925 O O . LEU A 1 362 ? 31.649 -20.488 -17.663 1.00 52.72 362 LEU A O 1
ATOM 2929 N N . LEU A 1 363 ? 31.188 -18.890 -16.154 1.00 51.72 363 LEU A N 1
ATOM 2930 C CA . LEU A 1 363 ? 31.597 -17.765 -17.000 1.00 51.72 363 LEU A CA 1
ATOM 2931 C C . LEU A 1 363 ? 33.115 -17.524 -16.996 1.00 51.72 363 LEU A C 1
ATOM 2933 O O . LEU A 1 363 ? 33.652 -17.060 -18.006 1.00 51.72 363 LEU A O 1
ATOM 2937 N N . ASP A 1 364 ? 33.804 -17.859 -15.903 1.00 47.44 364 ASP A N 1
ATOM 2938 C CA . ASP A 1 364 ? 35.265 -17.742 -15.811 1.00 47.44 364 ASP A CA 1
ATOM 2939 C C . ASP A 1 364 ? 35.988 -18.939 -16.447 1.00 47.44 364 ASP A C 1
ATOM 2941 O O . ASP A 1 364 ? 36.996 -18.754 -17.131 1.00 47.44 364 ASP A O 1
ATOM 2945 N N . ASN A 1 365 ? 35.409 -20.143 -16.387 1.00 50.94 365 ASN A N 1
ATOM 2946 C CA . ASN A 1 365 ? 35.966 -21.320 -17.067 1.00 50.94 365 ASN A CA 1
ATOM 2947 C C . ASN A 1 365 ? 35.910 -21.234 -18.610 1.00 50.94 365 ASN A C 1
ATOM 2949 O O . ASN A 1 365 ? 36.708 -21.872 -19.295 1.00 50.94 365 ASN A O 1
ATOM 2953 N N . LEU A 1 366 ? 35.027 -20.402 -19.180 1.00 52.38 366 LEU A N 1
ATOM 2954 C CA . LEU A 1 366 ? 34.950 -20.163 -20.631 1.00 52.38 366 LEU A CA 1
ATOM 2955 C C . LEU A 1 366 ? 35.976 -19.145 -21.157 1.00 52.38 366 LEU A C 1
ATOM 2957 O O . LEU A 1 366 ? 36.150 -19.038 -22.370 1.00 52.38 366 LEU A O 1
ATOM 2961 N N . LYS A 1 367 ? 36.673 -18.409 -20.281 1.00 48.50 367 LYS A N 1
ATOM 2962 C CA . LYS A 1 367 ? 37.745 -17.476 -20.678 1.00 48.50 367 LYS A CA 1
ATOM 2963 C C . LYS A 1 367 ? 39.141 -18.094 -20.650 1.00 48.50 367 LYS A C 1
ATOM 2965 O O . LYS A 1 367 ? 40.042 -17.535 -21.264 1.00 48.50 367 LYS A O 1
ATOM 2970 N N . SER A 1 368 ? 39.319 -19.237 -19.990 1.00 52.28 368 SER A N 1
ATOM 2971 C CA . SER A 1 368 ? 40.607 -19.944 -19.922 1.00 52.28 368 SER A CA 1
ATOM 2972 C C . SER A 1 368 ? 40.813 -20.990 -21.023 1.00 52.28 368 SER A C 1
ATOM 2974 O O . SER A 1 368 ? 41.854 -21.640 -21.038 1.00 52.28 368 SER A O 1
ATOM 2976 N N . LEU A 1 369 ? 39.858 -21.154 -21.947 1.00 47.78 369 LEU A N 1
ATOM 2977 C CA . LEU A 1 369 ? 39.915 -22.163 -23.014 1.00 47.78 369 LEU A CA 1
ATOM 2978 C C . LEU A 1 369 ? 39.907 -21.577 -24.441 1.00 47.78 369 LEU A C 1
ATOM 2980 O O . LEU A 1 369 ? 39.531 -22.273 -25.384 1.00 47.78 369 LEU A O 1
ATOM 2984 N N . ALA A 1 370 ? 40.318 -20.314 -24.601 1.00 40.25 370 ALA A N 1
ATOM 2985 C CA . ALA A 1 370 ? 40.482 -19.637 -25.892 1.00 40.25 370 ALA A CA 1
ATOM 2986 C C . ALA A 1 370 ? 41.924 -19.174 -26.117 1.00 40.25 370 ALA A C 1
ATOM 2988 O O . ALA A 1 370 ? 42.528 -18.653 -25.150 1.00 40.25 370 ALA A O 1
#